Protein AF-A0A956LA05-F1 (afdb_monomer_lite)

Radius of gyration: 25.25 Å; chains: 1; bounding box: 72×31×79 Å

Sequence (216 aa):
SFPSATSEWSDTELDRLDDSGDPAVDNYSIAGHHVTLSALLQAKVKNIAVRDNLKFYYASYDLRDGDTVYYHQTLDILQPNDGWSLTNDLDVLYLFEKGRANGLTLGARYTLTHAFYQAKHFGPFETLSRPNGPTHRVGPALLYTFFDRPDLRFNKPTLIVLAQFWAAHRYRTGADVSAAVPYFVLGFRFQGEFLPNPASWHEKTEPKRKRRRSAA

Foldseek 3Di:
DALALPDDDAPVVLVVLCVPPDPVSHDDDKDFDKDKDWDWDWDDDVQKIKIKIKMKMAAAIDDPPNAQWDQDVVLRGTAGHRFMKMKIKIKIKGWPDPDQAKIKIKIKIKMKIAHDDDPSRHDVPDPPDPLFGIKIKMDMKIKIFRGADPQAQWGRWIWIKTWIFIPDGNQRPPNPHHSPHTDIDTDTDTDGDPDGDPVVVVVVPDDPPPPPPDDD

Secondary structure (DSSP, 8-state):
-BS-TTS---HHHHHHHHTT--TTTS-----EEEEEEEEEEEEEETTEEEEEEEEEEEEEE-PPTT--EEEETTTTEEEETTEEEEEEEEEEEEEEEETTTEEEEEEEEEEEEEEE--GGGS-TT-----TTPPEEEEEEEEEEES---TT-SSEEEEEEEEEEEEEE-SSTTTTSS-TT--EEEEEEEEE--SS--TTHHHHTTS----------

pLDDT: mean 89.42, std 14.01, range [43.28, 98.69]

Structure (mmCIF, N/CA/C/O backbone):
data_AF-A0A956LA05-F1
#
_entry.id   AF-A0A956LA05-F1
#
loop_
_atom_site.group_PDB
_atom_site.id
_atom_site.type_symbol
_atom_site.label_atom_id
_atom_site.label_alt_id
_atom_site.label_comp_id
_atom_site.label_asym_id
_atom_site.label_entity_id
_atom_site.label_seq_id
_atom_site.pdbx_PDB_ins_code
_atom_site.Cartn_x
_atom_site.Cartn_y
_atom_site.Cartn_z
_atom_site.occupancy
_atom_site.B_iso_or_equiv
_atom_site.auth_seq_id
_atom_site.auth_comp_id
_atom_site.auth_asym_id
_atom_site.auth_atom_id
_atom_site.pdbx_PDB_model_num
ATOM 1 N N . SER A 1 1 ? 4.156 2.857 -18.516 1.00 94.56 1 SER A N 1
ATOM 2 C CA . SER A 1 1 ? 4.657 1.473 -18.340 1.00 94.56 1 SER A CA 1
ATOM 3 C C . SER A 1 1 ? 6.123 1.457 -18.721 1.00 94.56 1 SER A C 1
ATOM 5 O O . SER A 1 1 ? 6.617 2.504 -19.119 1.00 94.56 1 SER A O 1
ATOM 7 N N . PHE A 1 2 ? 6.827 0.349 -18.492 1.00 95.56 2 PHE A N 1
ATOM 8 C CA . PHE A 1 2 ? 8.278 0.296 -18.642 1.00 95.56 2 PHE A CA 1
ATOM 9 C C . PHE A 1 2 ? 8.754 -1.036 -19.231 1.00 95.56 2 PHE A C 1
ATOM 11 O O . PHE A 1 2 ? 8.136 -2.078 -18.963 1.00 95.56 2 PHE A O 1
ATOM 18 N N . PRO A 1 3 ? 9.899 -1.029 -19.939 1.00 95.44 3 PRO A N 1
ATOM 19 C CA . PRO A 1 3 ? 10.444 -2.215 -20.589 1.00 95.44 3 PRO A CA 1
ATOM 20 C C . PRO A 1 3 ? 10.976 -3.255 -19.605 1.00 95.44 3 PRO A C 1
ATOM 22 O O . PRO A 1 3 ? 10.995 -4.442 -19.928 1.00 95.44 3 PRO A O 1
ATOM 25 N N . SER A 1 4 ? 11.386 -2.851 -18.397 1.00 96.12 4 SER A N 1
ATOM 26 C CA . SER A 1 4 ? 11.992 -3.762 -17.426 1.00 96.12 4 SER A CA 1
ATOM 27 C C . SER A 1 4 ? 11.687 -3.406 -15.971 1.00 96.12 4 SER A C 1
ATOM 29 O O . SER A 1 4 ? 11.481 -2.252 -15.601 1.00 96.12 4 SER A O 1
ATOM 31 N N . ALA A 1 5 ? 11.748 -4.410 -15.098 1.00 95.88 5 ALA A N 1
ATOM 32 C CA . ALA A 1 5 ? 11.771 -4.249 -13.650 1.00 95.88 5 ALA A CA 1
ATOM 33 C C . ALA A 1 5 ? 12.967 -3.413 -13.146 1.00 95.88 5 ALA A C 1
ATOM 35 O O . ALA A 1 5 ? 12.919 -2.886 -12.034 1.00 95.88 5 ALA A O 1
ATOM 36 N N . THR A 1 6 ? 14.047 -3.288 -13.920 1.00 95.38 6 THR A N 1
ATOM 37 C CA . THR A 1 6 ? 15.216 -2.452 -13.588 1.00 95.38 6 THR A CA 1
ATOM 38 C C . THR A 1 6 ? 15.032 -0.989 -13.968 1.00 95.38 6 THR A C 1
ATOM 40 O O . THR A 1 6 ? 15.791 -0.157 -13.458 1.00 95.38 6 THR A O 1
ATOM 43 N N . SER A 1 7 ? 14.027 -0.672 -14.797 1.00 95.12 7 SER A N 1
ATOM 44 C CA . SER A 1 7 ? 13.764 0.679 -15.289 1.00 95.12 7 SER A CA 1
ATOM 45 C C . SER A 1 7 ? 13.716 1.696 -14.153 1.00 95.12 7 SER A C 1
ATOM 47 O O . SER A 1 7 ? 13.395 1.369 -13.005 1.00 95.12 7 SER A O 1
ATOM 49 N N . GLU A 1 8 ? 14.107 2.920 -14.481 1.00 94.62 8 GLU A N 1
ATOM 50 C CA . GLU A 1 8 ? 14.067 4.051 -13.569 1.00 94.62 8 GLU A CA 1
ATOM 51 C C . GLU A 1 8 ? 12.635 4.594 -13.512 1.00 94.62 8 GLU A C 1
ATOM 53 O O . GLU A 1 8 ? 12.026 4.840 -14.550 1.00 94.62 8 GLU A O 1
ATOM 58 N N . TRP A 1 9 ? 12.073 4.682 -12.307 1.00 94.88 9 TRP A N 1
ATOM 59 C CA . TRP A 1 9 ? 10.681 5.093 -12.080 1.00 94.88 9 TRP A CA 1
ATOM 60 C C . TRP A 1 9 ? 10.537 6.009 -10.858 1.00 94.88 9 TRP A C 1
ATOM 62 O O . TRP A 1 9 ? 9.461 6.089 -10.271 1.00 94.88 9 TRP A O 1
ATOM 72 N N . SER A 1 10 ? 11.621 6.673 -10.445 1.00 95.81 10 SER A N 1
ATOM 73 C CA . SER A 1 10 ? 11.573 7.765 -9.465 1.00 95.81 10 SER A CA 1
ATOM 74 C C . SER A 1 10 ? 10.587 8.861 -9.869 1.00 95.81 10 SER A C 1
ATOM 76 O O . SER A 1 10 ? 10.251 8.999 -11.045 1.00 95.81 10 SER A O 1
ATOM 78 N N . ASP A 1 11 ? 10.159 9.675 -8.901 1.00 94.50 11 ASP A N 1
ATOM 79 C CA . ASP A 1 11 ? 9.267 10.800 -9.186 1.00 94.50 11 ASP A CA 1
ATOM 80 C C . ASP A 1 11 ? 9.968 11.794 -10.122 1.00 94.50 11 ASP A C 1
ATOM 82 O O . ASP A 1 11 ? 9.373 12.224 -11.102 1.00 94.50 11 ASP A O 1
ATOM 86 N N . THR A 1 12 ? 11.263 12.062 -9.900 1.00 96.56 12 THR A N 1
ATOM 87 C CA . THR A 1 12 ? 12.065 12.924 -10.785 1.00 96.56 12 THR A CA 1
ATOM 88 C C . THR A 1 12 ? 12.062 12.436 -12.238 1.00 96.56 12 THR A C 1
ATOM 90 O O . THR A 1 12 ? 11.954 13.243 -13.162 1.00 96.56 12 THR A O 1
ATOM 93 N N . GLU A 1 13 ? 12.191 11.126 -12.469 1.00 95.19 13 GLU A N 1
ATOM 94 C CA . GLU A 1 13 ? 12.154 10.579 -13.829 1.00 95.19 13 GLU A CA 1
ATOM 95 C C . GLU A 1 13 ? 10.739 10.599 -14.412 1.00 95.19 13 GLU A C 1
ATOM 97 O O . GLU A 1 13 ? 10.575 10.921 -15.586 1.00 95.19 13 GLU A O 1
ATOM 102 N N . LEU A 1 14 ? 9.716 10.295 -13.611 1.00 93.50 14 LEU A N 1
ATOM 103 C CA . LEU A 1 14 ? 8.320 10.368 -14.044 1.00 93.50 14 LEU A CA 1
ATOM 104 C C . LEU A 1 14 ? 7.932 11.792 -14.461 1.00 93.50 14 LEU A C 1
ATOM 106 O O . LEU A 1 14 ? 7.347 11.954 -15.529 1.00 93.50 14 LEU A O 1
ATOM 110 N N . ASP A 1 15 ? 8.317 12.801 -13.679 1.00 94.19 15 ASP A N 1
ATOM 111 C CA . ASP A 1 15 ? 8.098 14.214 -14.000 1.00 94.19 15 ASP A CA 1
ATOM 112 C C . ASP A 1 15 ? 8.832 14.592 -15.295 1.00 94.19 15 ASP A C 1
ATOM 114 O O . ASP A 1 15 ? 8.256 15.205 -16.190 1.00 94.19 15 ASP A O 1
ATOM 118 N N . ARG A 1 16 ? 10.087 14.148 -15.460 1.00 95.00 16 ARG A N 1
ATOM 119 C CA . ARG A 1 16 ? 10.860 14.380 -16.692 1.00 95.00 16 ARG A CA 1
ATOM 120 C C . ARG A 1 16 ? 10.201 13.754 -17.927 1.00 95.00 16 ARG A C 1
ATOM 122 O O . ARG A 1 16 ? 10.308 14.314 -19.019 1.00 95.00 16 ARG A O 1
ATOM 129 N N . LEU A 1 17 ? 9.606 12.567 -17.789 1.00 91.75 17 LEU A N 1
ATOM 130 C CA . LEU A 1 17 ? 8.902 11.891 -18.881 1.00 91.75 17 LEU A CA 1
ATOM 131 C C . LEU A 1 17 ? 7.601 12.624 -19.231 1.00 91.75 17 LEU A C 1
ATOM 133 O O . LEU A 1 17 ? 7.359 12.839 -20.415 1.00 91.75 17 LEU A O 1
ATOM 137 N N . ASP A 1 18 ? 6.827 13.059 -18.236 1.00 90.56 18 ASP A N 1
ATOM 138 C CA . ASP A 1 18 ? 5.581 13.820 -18.434 1.00 90.56 18 ASP A CA 1
ATOM 139 C C . ASP A 1 18 ? 5.853 15.193 -19.084 1.00 90.56 18 ASP A C 1
ATOM 141 O O . ASP A 1 18 ? 5.185 15.590 -20.037 1.00 90.56 18 ASP A O 1
ATOM 145 N N . ASP A 1 19 ? 6.922 15.876 -18.663 1.00 93.69 19 ASP A N 1
ATOM 146 C CA . ASP A 1 19 ? 7.338 17.172 -19.216 1.00 93.69 19 ASP A CA 1
ATOM 147 C C . ASP A 1 19 ? 7.964 17.075 -20.621 1.00 93.69 19 ASP A C 1
ATOM 149 O O . ASP A 1 19 ? 8.193 18.095 -21.279 1.00 93.69 19 ASP A O 1
ATOM 153 N N . SER A 1 20 ? 8.276 15.867 -21.103 1.00 92.56 20 SER A N 1
ATOM 154 C CA . SER A 1 20 ? 8.951 15.686 -22.394 1.00 92.56 20 SER A CA 1
ATOM 155 C C . SER A 1 20 ? 8.066 16.034 -23.595 1.00 92.56 20 SER A C 1
ATOM 157 O O . SER A 1 20 ? 8.586 16.401 -24.652 1.00 92.56 20 SER A O 1
ATOM 159 N N . GLY A 1 21 ? 6.742 15.912 -23.441 1.00 87.94 21 GLY A N 1
ATOM 160 C CA . GLY A 1 21 ? 5.772 16.049 -24.526 1.00 87.94 21 GLY A CA 1
ATOM 161 C C . GLY A 1 21 ? 5.911 14.992 -25.627 1.00 87.94 21 GLY A C 1
ATOM 162 O O . GLY A 1 21 ? 5.400 15.206 -26.729 1.00 87.94 21 GLY A O 1
ATOM 163 N N . ASP A 1 22 ? 6.632 13.894 -25.371 1.00 89.44 22 ASP A N 1
ATOM 164 C CA . ASP A 1 22 ? 6.762 12.764 -26.287 1.00 89.44 22 ASP A CA 1
ATOM 165 C C . ASP A 1 22 ? 5.632 11.743 -26.034 1.00 89.44 22 ASP A C 1
ATOM 167 O O . ASP A 1 22 ? 5.641 11.032 -25.021 1.00 89.44 22 ASP A O 1
ATOM 171 N N . PRO A 1 23 ? 4.690 11.571 -26.986 1.00 86.00 23 PRO A N 1
ATOM 172 C CA . PRO A 1 23 ? 3.582 10.627 -26.838 1.00 86.00 23 PRO A CA 1
ATOM 173 C C . PRO A 1 23 ? 4.020 9.171 -26.612 1.00 86.00 23 PRO A C 1
ATOM 175 O O . PRO A 1 23 ? 3.219 8.341 -26.161 1.00 86.00 23 PRO A O 1
ATOM 178 N N . ALA A 1 24 ? 5.270 8.828 -26.949 1.00 85.38 24 ALA A N 1
ATOM 179 C CA . ALA A 1 24 ? 5.836 7.508 -26.702 1.00 85.38 24 ALA A CA 1
ATOM 180 C C . ALA A 1 24 ? 6.031 7.214 -25.205 1.00 85.38 24 ALA A C 1
ATOM 182 O O . ALA A 1 24 ? 5.977 6.046 -24.807 1.00 85.38 24 ALA A O 1
ATOM 183 N N . VAL A 1 25 ? 6.204 8.241 -24.367 1.00 86.44 25 VAL A N 1
ATOM 184 C CA . VAL A 1 25 ? 6.449 8.096 -22.922 1.00 86.44 25 VAL A CA 1
ATOM 185 C C . VAL A 1 25 ? 5.329 8.649 -22.043 1.00 86.44 25 VAL A C 1
ATOM 187 O O . VAL A 1 25 ? 5.242 8.246 -20.886 1.00 86.44 25 VAL A O 1
ATOM 190 N N . ASP A 1 26 ? 4.413 9.442 -22.604 1.00 86.94 26 ASP A N 1
ATOM 191 C CA . ASP A 1 26 ? 3.244 9.981 -21.898 1.00 86.94 26 ASP A CA 1
ATOM 192 C C . ASP A 1 26 ? 2.365 8.903 -21.243 1.00 86.94 26 ASP A C 1
ATOM 194 O O . ASP A 1 26 ? 2.355 7.726 -21.631 1.00 86.94 26 ASP A O 1
ATOM 198 N N . ASN A 1 27 ? 1.546 9.314 -20.276 1.00 89.19 27 ASN A N 1
ATOM 199 C CA . ASN A 1 27 ? 0.500 8.467 -19.711 1.00 89.19 27 ASN A CA 1
ATOM 200 C C . ASN A 1 27 ? -0.551 8.083 -20.769 1.00 89.19 27 ASN A C 1
ATOM 202 O O . ASN A 1 27 ? -0.945 8.886 -21.611 1.00 89.19 27 ASN A O 1
ATOM 206 N N . TYR A 1 28 ? -1.045 6.845 -20.712 1.00 91.75 28 TYR A N 1
ATOM 207 C CA . TYR A 1 28 ? -1.992 6.315 -21.694 1.00 91.75 28 TYR A CA 1
ATOM 208 C C . TYR A 1 28 ? -3.009 5.365 -21.055 1.00 91.75 28 TYR A C 1
ATOM 210 O O . TYR A 1 28 ? -2.823 4.872 -19.942 1.00 91.75 28 TYR A O 1
ATOM 218 N N . SER A 1 29 ? -4.116 5.131 -21.762 1.00 92.62 29 SER A N 1
ATOM 219 C CA . SER A 1 29 ? -5.153 4.193 -21.324 1.00 92.62 29 SER A CA 1
ATOM 220 C C . SER A 1 29 ? -4.782 2.759 -21.689 1.00 92.62 29 SER A C 1
ATOM 222 O O . SER A 1 29 ? -4.343 2.502 -22.806 1.00 92.62 29 SER A O 1
ATOM 224 N N . ILE A 1 30 ? -5.030 1.834 -20.764 1.00 93.69 30 ILE A N 1
ATOM 225 C CA . ILE A 1 30 ? -4.822 0.392 -20.937 1.00 93.69 30 ILE A CA 1
ATOM 226 C C . ILE A 1 30 ? -6.110 -0.370 -20.632 1.00 93.69 30 ILE A C 1
ATOM 228 O O . ILE A 1 30 ? -6.957 0.102 -19.870 1.00 93.69 30 ILE A O 1
ATOM 232 N N . ALA A 1 31 ? -6.238 -1.567 -21.197 1.00 96.38 31 ALA A N 1
ATOM 233 C CA . ALA A 1 31 ? -7.290 -2.523 -20.874 1.00 96.38 31 ALA A CA 1
ATOM 234 C C . ALA A 1 31 ? -6.677 -3.810 -20.305 1.00 96.38 31 ALA A C 1
ATOM 236 O O . ALA A 1 31 ? -5.486 -4.062 -20.462 1.00 96.38 31 ALA A O 1
ATOM 237 N N . GLY A 1 32 ? -7.485 -4.605 -19.601 1.00 96.38 32 GLY A N 1
ATOM 238 C CA . GLY A 1 32 ? -7.088 -5.930 -19.129 1.00 96.38 32 GLY A CA 1
ATOM 239 C C . GLY A 1 32 ? -7.765 -6.339 -17.824 1.00 96.38 32 GLY A C 1
ATOM 240 O O . GLY A 1 32 ? -8.858 -5.874 -17.490 1.00 96.38 32 GLY A O 1
ATOM 241 N N . HIS A 1 33 ? -7.115 -7.229 -17.083 1.00 96.00 33 HIS A N 1
ATOM 242 C CA . HIS A 1 33 ? -7.652 -7.890 -15.904 1.00 96.00 33 HIS A CA 1
ATOM 243 C C . HIS A 1 33 ? -6.810 -7.632 -14.659 1.00 96.00 33 HIS A C 1
ATOM 245 O O . HIS A 1 33 ? -5.582 -7.666 -14.677 1.00 96.00 33 HIS A O 1
ATOM 251 N N . HIS A 1 34 ? -7.510 -7.451 -13.544 1.00 96.19 34 HIS A N 1
ATOM 252 C CA . HIS A 1 34 ? -6.917 -7.340 -12.223 1.00 96.19 34 HIS A CA 1
ATOM 253 C C . HIS A 1 34 ? -7.670 -8.261 -11.271 1.00 96.19 34 HIS A C 1
ATOM 255 O O . HIS A 1 34 ? -8.884 -8.138 -11.101 1.00 96.19 34 HIS A O 1
ATOM 261 N N . VAL A 1 35 ? -6.948 -9.167 -10.622 1.00 97.69 35 VAL A N 1
ATOM 262 C CA . VAL A 1 35 ? -7.496 -10.086 -9.625 1.00 97.69 35 VAL A CA 1
ATOM 263 C C . VAL A 1 35 ? -6.854 -9.795 -8.281 1.00 97.69 35 VAL A C 1
ATOM 265 O O . VAL A 1 35 ? -5.634 -9.747 -8.163 1.00 97.69 35 VAL A O 1
ATOM 268 N N . THR A 1 36 ? -7.682 -9.621 -7.252 1.00 98.12 36 THR A N 1
ATOM 269 C CA . THR A 1 36 ? -7.230 -9.521 -5.862 1.00 98.12 36 THR A CA 1
ATOM 270 C C . THR A 1 36 ? -7.736 -10.712 -5.063 1.00 98.12 36 THR A C 1
ATOM 272 O O . THR A 1 36 ? -8.938 -10.963 -5.004 1.00 98.12 36 THR A O 1
ATOM 275 N N . LEU A 1 37 ? -6.821 -11.409 -4.398 1.00 98.12 37 LEU A N 1
ATOM 276 C CA . LEU A 1 37 ? -7.126 -12.412 -3.382 1.00 98.12 37 LEU A CA 1
ATOM 277 C C . LEU A 1 37 ? -6.748 -11.837 -2.020 1.00 98.12 37 LEU A C 1
ATOM 279 O O . LEU A 1 37 ? -5.673 -11.262 -1.885 1.00 98.12 37 LEU A O 1
ATOM 283 N N . SER A 1 38 ? -7.610 -11.976 -1.014 1.00 98.00 38 SER A N 1
ATOM 284 C CA . SER A 1 38 ? -7.372 -11.422 0.323 1.00 98.00 38 SER A CA 1
ATOM 285 C C . SER A 1 38 ? -7.675 -12.451 1.405 1.00 98.00 38 SER A C 1
ATOM 287 O O . SER A 1 38 ? -8.706 -13.119 1.356 1.00 98.00 38 SER A O 1
ATOM 289 N N . ALA A 1 39 ? -6.796 -12.535 2.400 1.00 98.44 39 ALA A N 1
ATOM 290 C CA . ALA A 1 39 ? -6.998 -13.272 3.637 1.00 98.44 39 ALA A CA 1
ATOM 291 C C . ALA A 1 39 ? -6.857 -12.301 4.815 1.00 98.44 39 ALA A C 1
ATOM 293 O O . ALA A 1 39 ? -5.881 -11.557 4.905 1.00 98.44 39 ALA A O 1
ATOM 294 N N . LEU A 1 40 ? -7.848 -12.301 5.706 1.00 98.44 40 LEU A N 1
ATOM 295 C CA . LEU A 1 40 ? -7.923 -11.385 6.838 1.00 98.44 40 LEU A CA 1
ATOM 296 C C . LEU A 1 40 ? -7.976 -12.184 8.139 1.00 98.44 40 LEU A C 1
ATOM 298 O O . LEU A 1 40 ? -8.930 -12.924 8.375 1.00 98.44 40 LEU A O 1
ATOM 302 N N . LEU A 1 41 ? -6.985 -11.977 9.000 1.00 98.44 41 LEU A N 1
ATOM 303 C CA . LEU A 1 41 ? -6.973 -12.466 10.372 1.00 98.44 41 LEU A CA 1
ATOM 304 C C . LEU A 1 41 ? -7.217 -11.294 11.323 1.00 98.44 41 LEU A C 1
ATOM 306 O O . LEU A 1 41 ? -6.585 -10.244 11.217 1.00 98.44 41 LEU A O 1
ATOM 310 N N . GLN A 1 42 ? -8.137 -11.465 12.268 1.00 98.12 42 GLN A N 1
ATOM 311 C CA . GLN A 1 42 ? -8.419 -10.471 13.299 1.00 98.12 42 GLN A CA 1
ATOM 312 C C . GLN A 1 42 ? -8.563 -11.149 14.652 1.00 98.12 42 GLN A C 1
ATOM 314 O O . GLN A 1 42 ? -9.289 -12.131 14.795 1.00 98.12 42 GLN A O 1
ATOM 319 N N . ALA A 1 43 ? -7.898 -10.588 15.654 1.00 98.00 43 ALA A N 1
ATOM 320 C CA . ALA A 1 43 ? -8.006 -11.020 17.036 1.00 98.00 43 ALA A CA 1
ATOM 321 C C . ALA A 1 43 ? -8.106 -9.798 17.950 1.00 98.00 43 ALA A C 1
ATOM 323 O O . ALA A 1 43 ? -7.498 -8.759 17.698 1.00 98.00 43 ALA A O 1
ATOM 324 N N . LYS A 1 44 ? -8.867 -9.922 19.036 1.00 97.50 44 LYS A N 1
ATOM 325 C C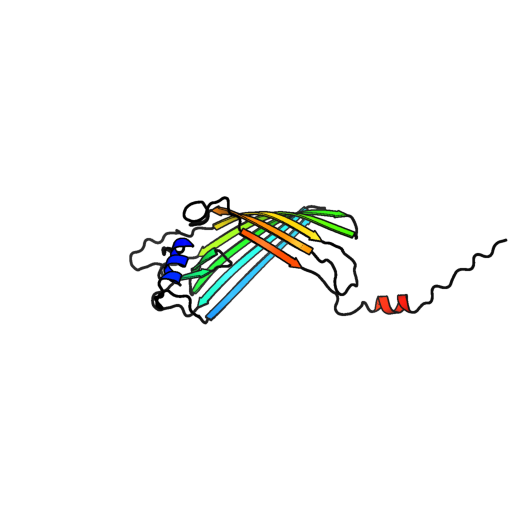A . LYS A 1 44 ? -8.975 -8.896 20.076 1.00 97.50 44 LYS A CA 1
ATOM 326 C C . LYS A 1 44 ? -8.915 -9.563 21.441 1.00 97.50 44 LYS A C 1
ATOM 328 O O . LYS A 1 44 ? -9.663 -10.500 21.704 1.00 97.50 44 LYS A O 1
ATOM 333 N N . VAL A 1 45 ? -8.065 -9.041 22.318 1.00 96.38 45 VAL A N 1
ATOM 334 C CA . VAL A 1 45 ? -7.994 -9.421 23.730 1.00 96.38 45 VAL A CA 1
ATOM 335 C C . VAL A 1 45 ? -8.059 -8.146 24.561 1.00 96.38 45 VAL A C 1
ATOM 337 O O . VAL A 1 45 ? -7.143 -7.323 24.539 1.00 96.38 45 VAL A O 1
ATOM 340 N N . LYS A 1 46 ? -9.155 -7.974 25.310 1.00 93.25 46 LYS A N 1
ATOM 341 C CA . LYS A 1 46 ? -9.449 -6.735 26.052 1.00 93.25 46 LYS A CA 1
ATOM 342 C C . LYS A 1 46 ? -9.335 -5.512 25.127 1.00 93.25 46 LYS A C 1
ATOM 344 O O . LYS A 1 46 ? -9.989 -5.470 24.090 1.00 93.25 46 LYS A O 1
ATOM 349 N N . ASN A 1 47 ? -8.486 -4.551 25.481 1.00 94.75 47 ASN A N 1
ATOM 350 C CA . ASN A 1 47 ? -8.312 -3.296 24.759 1.00 94.75 47 ASN A CA 1
ATOM 351 C C . ASN A 1 47 ? -7.263 -3.393 23.648 1.00 94.75 47 ASN A C 1
ATOM 353 O O . ASN A 1 47 ? -6.959 -2.380 23.040 1.00 94.75 47 ASN A O 1
ATOM 357 N N . ILE A 1 48 ? -6.689 -4.567 23.386 1.00 96.50 48 ILE A N 1
ATOM 358 C CA . ILE A 1 48 ? -5.700 -4.752 22.324 1.00 96.50 48 ILE A CA 1
ATOM 359 C C . ILE A 1 48 ? -6.350 -5.539 21.193 1.00 96.50 48 ILE A C 1
ATOM 361 O O . ILE A 1 48 ? -6.945 -6.592 21.428 1.00 96.50 48 ILE A O 1
ATOM 365 N N . ALA A 1 49 ? -6.230 -5.039 19.969 1.00 97.50 49 ALA A N 1
ATOM 366 C CA . ALA A 1 49 ? -6.614 -5.754 18.763 1.00 97.50 49 ALA A CA 1
ATOM 367 C C . ALA A 1 49 ? -5.430 -5.862 17.808 1.00 97.50 49 ALA A C 1
ATOM 369 O O . ALA A 1 49 ? -4.631 -4.938 17.675 1.00 97.50 49 ALA A O 1
ATOM 370 N N . VAL A 1 50 ? -5.351 -6.996 17.128 1.00 98.25 50 VAL A N 1
ATOM 371 C CA . VAL A 1 50 ? -4.406 -7.249 16.048 1.00 98.25 50 VAL A CA 1
ATOM 372 C C . VAL A 1 50 ? -5.209 -7.592 14.807 1.00 98.25 50 VAL A C 1
ATOM 374 O O . VAL A 1 50 ? -6.198 -8.330 14.871 1.00 98.25 50 VAL A O 1
ATOM 377 N N . ARG A 1 51 ? -4.791 -7.043 13.674 1.00 98.12 51 ARG A N 1
ATOM 378 C CA . ARG A 1 51 ? -5.351 -7.355 12.366 1.00 98.12 51 ARG A CA 1
ATOM 379 C C . ARG A 1 51 ? -4.208 -7.587 11.395 1.00 98.12 51 ARG A C 1
ATOM 381 O O . ARG A 1 51 ? -3.351 -6.730 11.264 1.00 98.12 51 ARG A O 1
ATOM 388 N N . ASP A 1 52 ? -4.248 -8.705 10.693 1.00 98.50 52 ASP A N 1
ATOM 389 C CA . ASP A 1 52 ? -3.327 -9.029 9.613 1.00 98.50 52 ASP A CA 1
ATOM 390 C C . ASP A 1 52 ? -4.127 -9.214 8.324 1.00 98.50 52 ASP A C 1
ATOM 392 O O . ASP A 1 52 ? -5.115 -9.952 8.294 1.00 98.50 52 ASP A O 1
ATOM 396 N N . ASN A 1 53 ? -3.764 -8.475 7.282 1.00 98.44 53 ASN A N 1
ATOM 397 C CA . ASN A 1 53 ? -4.466 -8.473 6.008 1.00 98.44 53 ASN A CA 1
ATOM 398 C C . ASN A 1 53 ? -3.482 -8.762 4.878 1.00 98.44 53 ASN A C 1
ATOM 400 O O . ASN A 1 53 ? -2.809 -7.861 4.373 1.00 98.44 53 ASN A O 1
ATOM 404 N N . LEU A 1 54 ? -3.416 -10.029 4.487 1.00 98.62 54 LEU A N 1
ATOM 405 C CA . LEU A 1 54 ? -2.616 -10.500 3.371 1.00 98.62 54 LEU A CA 1
ATOM 406 C C . LEU A 1 54 ? -3.426 -10.376 2.079 1.00 98.62 54 LEU A C 1
ATOM 408 O O . LEU A 1 54 ? -4.569 -10.832 2.003 1.00 98.62 54 LEU A O 1
ATOM 412 N N . LYS A 1 55 ? -2.832 -9.775 1.051 1.00 98.56 55 LYS A N 1
ATOM 413 C CA . LYS A 1 55 ? -3.415 -9.657 -0.283 1.00 98.56 55 LYS A CA 1
ATOM 414 C C . LYS A 1 55 ? -2.421 -10.082 -1.344 1.00 98.56 55 LYS A C 1
ATOM 416 O O . LYS A 1 55 ? -1.251 -9.724 -1.269 1.00 98.56 55 LYS A O 1
ATOM 421 N N . PHE A 1 56 ? -2.919 -10.783 -2.348 1.00 98.44 56 PHE A N 1
ATOM 422 C CA . PHE A 1 56 ? -2.209 -11.074 -3.582 1.00 98.44 56 PHE A CA 1
ATOM 423 C C . PHE A 1 56 ? -2.921 -10.377 -4.730 1.00 98.44 56 PHE A C 1
ATOM 425 O O . PHE A 1 56 ? -4.151 -10.407 -4.810 1.00 98.44 56 PHE A O 1
ATOM 432 N N . TYR A 1 57 ? -2.140 -9.783 -5.616 1.00 97.94 57 TYR A N 1
ATOM 433 C CA . TYR A 1 57 ? -2.616 -9.084 -6.795 1.00 97.94 57 TYR A CA 1
ATOM 434 C C . TYR A 1 57 ? -2.029 -9.755 -8.023 1.00 97.94 57 TYR A C 1
ATOM 436 O O . TYR A 1 57 ? -0.815 -9.929 -8.108 1.00 97.94 57 TYR A O 1
ATOM 444 N N . TYR A 1 58 ? -2.884 -10.121 -8.965 1.00 98.12 58 TYR A N 1
ATOM 445 C CA . TYR A 1 58 ? -2.475 -10.511 -10.305 1.00 98.12 58 TYR A CA 1
ATOM 446 C C . TYR A 1 58 ? -2.997 -9.472 -11.282 1.00 98.12 58 TYR A C 1
ATOM 448 O O . TYR A 1 58 ? -4.181 -9.131 -11.236 1.00 98.12 58 TYR A O 1
ATOM 456 N N . ALA A 1 59 ? -2.124 -8.978 -12.151 1.00 96.88 59 ALA A N 1
ATOM 457 C CA . ALA A 1 59 ? -2.501 -8.054 -13.207 1.00 96.88 59 ALA A CA 1
ATOM 458 C C . ALA A 1 59 ? -2.032 -8.582 -14.558 1.00 96.88 59 ALA A C 1
ATOM 460 O O . ALA A 1 59 ? -0.950 -9.157 -14.658 1.00 96.88 59 ALA A O 1
ATOM 461 N N . SER A 1 60 ? -2.864 -8.374 -15.569 1.00 97.75 60 SER A N 1
ATOM 462 C CA . SER A 1 60 ? -2.604 -8.669 -16.973 1.00 97.75 60 SER A CA 1
ATOM 463 C C . SER A 1 60 ? -3.244 -7.548 -17.778 1.00 97.75 60 SER A C 1
ATOM 465 O O . SER A 1 60 ? -4.468 -7.425 -17.793 1.00 97.75 60 SER A O 1
ATOM 467 N N . TYR A 1 61 ? -2.427 -6.674 -18.347 1.00 97.75 61 TYR A N 1
ATOM 468 C CA . TYR A 1 61 ? -2.848 -5.491 -19.081 1.00 97.75 61 TYR A CA 1
ATOM 469 C C . TYR A 1 61 ? -2.198 -5.445 -20.462 1.00 97.75 61 TYR A C 1
AT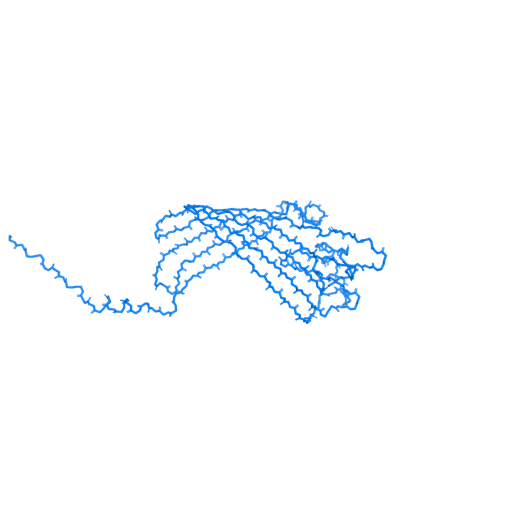OM 471 O O . TYR A 1 61 ? -1.067 -5.898 -20.645 1.00 97.75 61 TYR A O 1
ATOM 479 N N . ASP A 1 62 ? -2.896 -4.826 -21.406 1.00 97.19 62 ASP A N 1
ATOM 480 C CA . ASP A 1 62 ? -2.393 -4.523 -22.742 1.00 97.19 62 ASP A CA 1
ATOM 481 C C . ASP A 1 62 ? -1.442 -3.317 -22.660 1.00 97.19 62 ASP A C 1
ATOM 483 O O . ASP A 1 62 ? -1.846 -2.163 -22.831 1.00 97.19 62 ASP A O 1
ATOM 487 N N . LEU A 1 63 ? -0.183 -3.578 -22.296 1.00 96.19 63 LEU A N 1
ATOM 488 C CA . LEU A 1 63 ? 0.868 -2.560 -22.240 1.00 96.19 63 LEU A CA 1
ATOM 489 C C . LEU A 1 63 ? 1.397 -2.227 -23.644 1.00 96.19 63 LEU A C 1
ATOM 491 O O . LEU A 1 63 ? 1.214 -2.991 -24.589 1.00 96.19 63 LEU A O 1
ATOM 495 N N . ARG A 1 64 ? 2.090 -1.088 -23.768 1.00 94.19 64 ARG A N 1
ATOM 496 C CA . ARG A 1 64 ? 2.861 -0.721 -24.967 1.00 94.19 64 ARG A CA 1
ATOM 497 C C . ARG A 1 64 ? 3.834 -1.833 -25.372 1.00 94.19 64 ARG A C 1
ATOM 499 O O . ARG A 1 64 ? 4.387 -2.533 -24.524 1.00 94.19 64 ARG A O 1
ATOM 506 N N . ASP A 1 65 ? 4.090 -1.936 -26.673 1.00 93.44 65 ASP A N 1
ATOM 507 C CA . ASP A 1 65 ? 5.032 -2.909 -27.223 1.00 93.44 65 ASP A CA 1
ATOM 508 C C . ASP A 1 65 ? 6.418 -2.774 -26.577 1.00 93.44 65 ASP A C 1
ATOM 510 O O . ASP A 1 65 ? 7.017 -1.700 -26.557 1.00 93.44 65 ASP A O 1
ATOM 514 N N . GLY A 1 66 ? 6.931 -3.891 -26.059 1.00 93.62 66 GLY A N 1
ATOM 515 C CA . GLY A 1 66 ? 8.217 -3.952 -25.362 1.00 93.62 66 GLY A CA 1
ATOM 516 C C . GLY A 1 66 ? 8.142 -3.678 -23.858 1.00 93.62 66 GLY A C 1
ATOM 517 O O . GLY A 1 66 ? 9.099 -4.008 -23.159 1.00 93.62 66 GLY A O 1
ATOM 518 N N . ASP A 1 67 ? 7.020 -3.166 -23.343 1.00 96.25 67 ASP A N 1
ATOM 519 C CA . ASP A 1 67 ? 6.826 -2.963 -21.910 1.00 96.25 67 ASP A CA 1
ATOM 520 C C . ASP A 1 67 ? 6.397 -4.247 -21.198 1.00 96.25 67 ASP A C 1
ATOM 522 O O . ASP A 1 67 ? 5.534 -5.000 -21.648 1.00 96.25 67 ASP A O 1
ATOM 526 N N . THR A 1 68 ? 6.995 -4.489 -20.036 1.00 96.88 68 THR A N 1
ATOM 527 C CA . THR A 1 68 ? 6.809 -5.733 -19.271 1.00 96.88 68 THR A CA 1
ATOM 528 C C . THR A 1 68 ? 6.334 -5.486 -17.841 1.00 96.88 68 THR A C 1
ATOM 530 O O . THR A 1 68 ? 5.880 -6.407 -17.155 1.00 96.88 68 THR A O 1
ATOM 533 N N . VAL A 1 69 ? 6.406 -4.236 -17.382 1.00 96.75 69 VAL A N 1
ATOM 534 C CA . VAL A 1 69 ? 5.979 -3.801 -16.051 1.00 96.75 69 VAL A CA 1
ATOM 535 C C . VAL A 1 69 ? 5.299 -2.432 -16.130 1.00 96.75 69 VAL A C 1
ATOM 537 O O . VAL A 1 69 ? 5.434 -1.690 -17.104 1.00 96.75 69 VAL A O 1
ATOM 540 N N . TYR A 1 70 ? 4.565 -2.057 -15.089 1.00 96.25 70 TYR A N 1
ATOM 541 C CA . TYR A 1 70 ? 3.944 -0.737 -14.991 1.00 96.25 70 TYR A CA 1
ATOM 542 C C . TYR A 1 70 ? 4.009 -0.208 -13.562 1.00 96.25 70 TYR A C 1
ATOM 544 O O . TYR A 1 70 ? 4.033 -0.977 -12.606 1.00 96.25 70 TYR A O 1
ATOM 552 N N . TYR A 1 71 ? 4.035 1.112 -13.398 1.00 95.88 71 TYR A N 1
ATOM 553 C CA . TYR A 1 71 ? 4.018 1.714 -12.071 1.00 95.88 71 TYR A CA 1
ATOM 554 C C . TYR A 1 71 ? 2.612 1.645 -11.465 1.00 95.88 71 TYR A C 1
ATOM 556 O O . TYR A 1 71 ? 1.651 2.177 -12.020 1.00 95.88 71 TYR A O 1
ATOM 564 N N . HIS A 1 72 ? 2.485 0.973 -10.320 1.00 94.62 72 HIS A N 1
ATOM 565 C CA . HIS A 1 72 ? 1.234 0.864 -9.582 1.00 94.62 72 HIS A CA 1
ATOM 566 C C . HIS A 1 72 ? 1.204 1.878 -8.434 1.00 94.62 72 HIS A C 1
ATOM 568 O O . HIS A 1 72 ? 1.584 1.566 -7.305 1.00 94.62 72 HIS A O 1
ATOM 574 N N . GLN A 1 73 ? 0.647 3.061 -8.691 1.00 91.44 73 GLN A N 1
ATOM 575 C CA . GLN A 1 73 ? 0.631 4.204 -7.762 1.00 91.44 73 GLN A CA 1
ATOM 576 C C . GLN A 1 73 ? 0.172 3.863 -6.330 1.00 91.44 73 GLN A C 1
ATOM 578 O O . GLN A 1 73 ? 0.779 4.300 -5.361 1.00 91.44 73 GLN A O 1
ATOM 583 N N . THR A 1 74 ? -0.876 3.046 -6.151 1.00 90.69 74 THR A N 1
ATOM 584 C CA . THR A 1 74 ? -1.364 2.704 -4.794 1.00 90.69 74 THR A CA 1
ATOM 585 C C . THR A 1 74 ? -0.391 1.831 -3.998 1.00 90.69 74 THR A C 1
ATOM 587 O O . THR A 1 74 ? -0.327 1.924 -2.770 1.00 90.69 74 THR A O 1
ATOM 590 N N . LEU A 1 75 ? 0.323 0.940 -4.684 1.00 94.38 75 LEU A N 1
ATOM 591 C CA . LEU A 1 75 ? 1.270 0.020 -4.064 1.00 94.38 75 LEU A CA 1
ATOM 592 C C . LEU A 1 75 ? 2.674 0.633 -3.991 1.00 94.38 75 LEU A C 1
ATOM 594 O O . LEU A 1 75 ? 3.475 0.146 -3.197 1.00 94.38 75 LEU A O 1
ATOM 598 N N . ASP A 1 76 ? 2.907 1.700 -4.767 1.00 94.69 76 ASP A N 1
ATOM 599 C CA . ASP A 1 76 ? 4.181 2.393 -4.963 1.00 94.69 76 ASP A CA 1
ATOM 600 C C . ASP A 1 76 ? 5.283 1.389 -5.331 1.00 94.69 76 ASP A C 1
ATOM 602 O O . ASP A 1 76 ? 6.263 1.207 -4.623 1.00 94.69 76 ASP A O 1
ATOM 606 N N . ILE A 1 77 ? 5.046 0.623 -6.400 1.00 95.81 77 ILE A N 1
ATOM 607 C CA . ILE A 1 77 ? 5.983 -0.363 -6.956 1.00 95.81 77 ILE A CA 1
ATOM 608 C C . ILE A 1 77 ? 5.855 -0.394 -8.478 1.00 95.81 77 ILE A C 1
ATOM 610 O O . ILE A 1 77 ? 4.785 -0.109 -9.022 1.00 95.81 77 ILE A O 1
ATOM 614 N N . LEU A 1 78 ? 6.895 -0.868 -9.167 1.00 96.50 78 LEU A N 1
ATOM 615 C CA . LEU A 1 78 ? 6.693 -1.480 -10.478 1.00 96.50 78 LEU A CA 1
ATOM 616 C C . LEU A 1 78 ? 5.991 -2.826 -10.289 1.00 96.50 78 LEU A C 1
ATOM 618 O O . LEU A 1 78 ? 6.481 -3.730 -9.615 1.00 96.50 78 LEU A O 1
ATOM 622 N N . GLN A 1 79 ? 4.801 -2.955 -10.850 1.00 96.88 79 GLN A N 1
ATOM 623 C CA . GLN A 1 79 ? 4.054 -4.195 -10.856 1.00 96.88 79 GLN A CA 1
ATOM 624 C C . GLN A 1 79 ? 4.365 -4.969 -12.142 1.00 96.88 79 GLN A C 1
ATOM 626 O O . GLN A 1 79 ? 4.328 -4.387 -13.230 1.00 96.88 79 GLN A O 1
ATOM 631 N N . PRO A 1 80 ? 4.683 -6.272 -12.042 1.00 96.94 80 PRO A N 1
ATOM 632 C CA . PRO A 1 80 ? 4.850 -7.111 -13.218 1.00 96.94 80 PRO A CA 1
ATOM 633 C C . PRO A 1 80 ? 3.538 -7.260 -13.985 1.00 96.94 80 PRO A C 1
ATOM 635 O O . PRO A 1 80 ? 2.500 -7.532 -13.377 1.00 96.94 80 PRO A O 1
ATOM 638 N N . ASN A 1 81 ? 3.601 -7.134 -15.311 1.00 97.88 81 ASN A N 1
ATOM 639 C CA . ASN A 1 81 ? 2.492 -7.522 -16.170 1.00 97.88 81 ASN A CA 1
ATOM 640 C C . ASN A 1 81 ? 2.427 -9.047 -16.300 1.00 97.88 81 ASN A C 1
ATOM 642 O O . ASN A 1 81 ? 3.455 -9.721 -16.319 1.00 97.88 81 ASN A O 1
ATOM 646 N N . ASP A 1 82 ? 1.226 -9.611 -16.371 1.00 97.62 82 ASP A N 1
ATOM 647 C CA . ASP A 1 82 ? 1.001 -11.061 -16.333 1.00 97.62 82 ASP A CA 1
ATOM 648 C C . ASP A 1 82 ? 1.712 -11.735 -15.146 1.00 97.62 82 ASP A C 1
ATOM 650 O O . ASP A 1 82 ? 2.308 -12.817 -15.273 1.00 97.62 82 ASP A O 1
ATOM 654 N N . GLY A 1 83 ? 1.699 -11.072 -13.991 1.00 96.75 83 GLY A N 1
ATOM 655 C CA . GLY A 1 83 ? 2.502 -11.435 -12.833 1.00 96.75 83 GLY A CA 1
ATOM 656 C C . GLY A 1 83 ? 1.831 -11.105 -11.509 1.00 96.75 83 GLY A C 1
ATOM 657 O O . GLY A 1 83 ? 0.805 -10.428 -11.442 1.00 96.75 83 GLY A O 1
ATOM 658 N N . TRP A 1 84 ? 2.427 -11.627 -10.437 1.00 97.50 84 TRP A N 1
ATOM 659 C CA . TRP A 1 84 ? 1.911 -11.466 -9.085 1.00 97.50 84 TRP A CA 1
ATOM 660 C C . TRP A 1 84 ? 2.655 -10.373 -8.319 1.00 97.50 84 TRP A C 1
ATOM 662 O O . TRP A 1 84 ? 3.873 -10.214 -8.431 1.00 97.50 84 TRP A O 1
ATOM 672 N N . SER A 1 85 ? 1.933 -9.694 -7.441 1.00 97.62 85 SER A N 1
ATOM 673 C CA . SER A 1 85 ? 2.480 -8.961 -6.305 1.00 97.62 85 SER A CA 1
ATOM 674 C C . SER A 1 85 ? 1.697 -9.315 -5.040 1.00 97.62 85 SER A C 1
ATOM 676 O O . SER A 1 85 ? 0.641 -9.952 -5.095 1.00 97.62 85 SER A O 1
ATOM 678 N N . LEU A 1 86 ? 2.230 -8.957 -3.878 1.00 97.62 86 LEU A N 1
ATOM 679 C CA . LEU A 1 86 ? 1.554 -9.140 -2.602 1.00 97.62 86 LEU A CA 1
ATOM 680 C C . LEU A 1 86 ? 1.686 -7.903 -1.727 1.00 97.62 86 LEU A C 1
ATOM 682 O O . LEU A 1 86 ? 2.690 -7.191 -1.796 1.00 97.62 86 LEU A O 1
ATOM 686 N N . THR A 1 87 ? 0.710 -7.712 -0.849 1.00 98.31 87 THR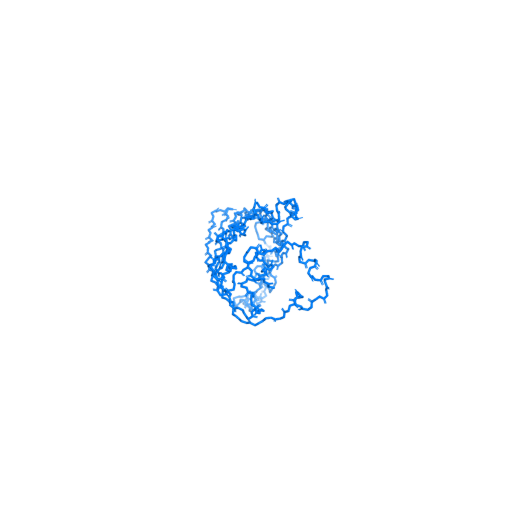 A N 1
ATOM 687 C CA . THR A 1 87 ? 0.842 -6.842 0.317 1.00 98.31 87 THR A CA 1
ATOM 688 C C . THR A 1 87 ? 0.447 -7.572 1.585 1.00 98.31 87 THR A C 1
ATOM 690 O O . THR A 1 87 ? -0.508 -8.345 1.582 1.00 98.31 87 THR A O 1
ATOM 693 N N . ASN A 1 88 ? 1.112 -7.274 2.690 1.00 98.50 88 ASN A N 1
ATOM 694 C CA . ASN A 1 88 ? 0.682 -7.680 4.018 1.00 98.50 88 ASN A CA 1
ATOM 695 C C . ASN A 1 88 ? 0.614 -6.444 4.919 1.00 98.50 88 ASN A C 1
ATOM 697 O O . ASN A 1 88 ? 1.640 -5.810 5.161 1.00 98.50 88 ASN A O 1
ATOM 701 N N . ASP A 1 89 ? -0.595 -6.108 5.375 1.00 98.38 89 ASP A N 1
ATOM 702 C CA . ASP A 1 89 ? -0.827 -5.042 6.352 1.00 98.38 89 ASP A CA 1
ATOM 703 C C . ASP A 1 89 ? -1.036 -5.664 7.739 1.00 98.38 89 ASP A C 1
ATOM 705 O O . ASP A 1 89 ? -2.070 -6.292 7.984 1.00 98.38 89 ASP A O 1
ATOM 709 N N . LEU A 1 90 ? -0.102 -5.431 8.657 1.00 98.69 90 LEU A N 1
ATOM 710 C CA . LEU A 1 90 ? -0.211 -5.804 10.064 1.00 98.69 90 LEU A CA 1
ATOM 711 C C . LEU A 1 90 ? -0.519 -4.563 10.904 1.00 98.69 90 LEU A C 1
ATOM 713 O O . LEU A 1 90 ? 0.300 -3.655 11.022 1.00 98.69 90 LEU A O 1
ATOM 717 N N . ASP A 1 91 ? -1.695 -4.536 11.518 1.00 98.44 91 ASP A N 1
ATOM 718 C CA . ASP A 1 91 ? -2.142 -3.515 12.457 1.00 98.44 91 ASP A CA 1
ATOM 719 C C . ASP A 1 91 ? -2.068 -4.043 13.896 1.00 98.44 91 ASP A C 1
ATOM 721 O O . ASP A 1 91 ? -2.632 -5.096 14.210 1.00 98.44 91 ASP A O 1
ATOM 725 N N . VAL A 1 92 ? -1.476 -3.261 14.799 1.00 98.44 92 VAL A N 1
ATOM 726 C CA . VAL A 1 92 ? -1.615 -3.438 16.252 1.00 98.44 92 VAL A CA 1
ATOM 727 C C . VAL A 1 92 ? -2.302 -2.206 16.817 1.00 98.44 92 VAL A C 1
ATOM 729 O O . VAL A 1 92 ? -1.829 -1.085 16.641 1.00 98.44 92 VAL A O 1
ATOM 732 N N . LEU A 1 93 ? -3.433 -2.409 17.487 1.00 97.88 93 LEU A N 1
ATOM 733 C CA . LEU A 1 93 ? -4.339 -1.354 17.922 1.00 97.88 93 LEU A CA 1
ATOM 734 C C . LEU A 1 93 ? -4.614 -1.460 19.422 1.00 97.88 93 LEU A C 1
ATOM 736 O O . LEU A 1 93 ? -4.865 -2.542 19.949 1.00 97.88 93 LEU A O 1
ATOM 740 N N . TYR A 1 94 ? -4.655 -0.314 20.089 1.00 97.19 94 TYR A N 1
ATOM 741 C CA . TYR A 1 94 ? -5.161 -0.137 21.438 1.00 97.19 94 TYR A CA 1
ATOM 742 C C . TYR A 1 94 ? -6.460 0.676 21.408 1.00 97.19 94 TYR A C 1
ATOM 744 O O . TYR A 1 94 ? -6.502 1.803 20.910 1.00 97.19 94 TYR A O 1
ATOM 752 N N . LEU A 1 95 ? -7.524 0.105 21.962 1.00 94.75 95 LEU A N 1
ATOM 753 C CA . LEU A 1 95 ? -8.872 0.647 21.972 1.00 94.75 95 LEU A CA 1
ATOM 754 C C . LEU A 1 95 ? -9.138 1.331 23.315 1.00 94.75 95 LEU A C 1
ATOM 756 O O . LEU A 1 95 ? -9.305 0.677 24.346 1.00 94.75 95 LEU A O 1
ATOM 760 N N . PHE A 1 96 ? -9.215 2.659 23.303 1.00 91.62 96 PHE A N 1
ATOM 761 C CA . PHE A 1 96 ? -9.658 3.448 24.448 1.00 91.62 96 PHE A CA 1
ATOM 762 C C . PHE A 1 96 ? -11.185 3.517 24.434 1.00 91.62 96 PHE A C 1
ATOM 764 O O . PHE A 1 96 ? -11.795 4.433 23.875 1.00 91.62 96 PHE A O 1
ATOM 771 N N . GLU A 1 97 ? -11.814 2.513 25.037 1.00 72.62 97 GLU A N 1
ATOM 772 C CA . GLU A 1 97 ? -13.267 2.447 25.160 1.00 72.62 97 GLU A CA 1
ATOM 773 C C . GLU A 1 97 ? -13.746 3.370 26.298 1.00 72.62 97 GLU A C 1
ATOM 775 O O . GLU A 1 97 ? -13.440 3.149 27.469 1.00 72.62 97 GLU A O 1
ATOM 780 N N . LYS A 1 98 ? -14.517 4.416 25.968 1.00 65.38 98 LYS A N 1
ATOM 781 C CA . LYS A 1 98 ? -15.260 5.243 26.939 1.00 65.38 98 LYS A CA 1
ATOM 782 C C . LYS A 1 98 ? -16.767 5.031 26.764 1.00 65.38 98 LYS A C 1
ATOM 784 O O . LYS A 1 98 ? -17.485 5.915 26.296 1.00 65.38 98 LYS A O 1
ATOM 789 N N . GLY A 1 99 ? -17.260 3.849 27.137 1.00 62.69 99 GLY A N 1
ATOM 790 C CA . GLY A 1 99 ? -18.690 3.521 27.057 1.00 62.69 99 GLY A CA 1
ATOM 791 C C . GLY A 1 99 ? -19.293 3.744 25.658 1.00 62.69 99 GLY A C 1
ATOM 792 O O . GLY A 1 99 ? -18.603 3.618 24.653 1.00 62.69 99 GLY A O 1
ATOM 793 N N . ARG A 1 100 ? -20.588 4.094 25.583 1.00 57.53 100 ARG A N 1
ATOM 794 C CA . ARG A 1 100 ? -21.334 4.284 24.315 1.00 57.53 100 ARG A CA 1
ATOM 795 C C . ARG A 1 100 ? -21.118 5.649 23.626 1.00 57.53 100 ARG A C 1
ATOM 797 O O . ARG A 1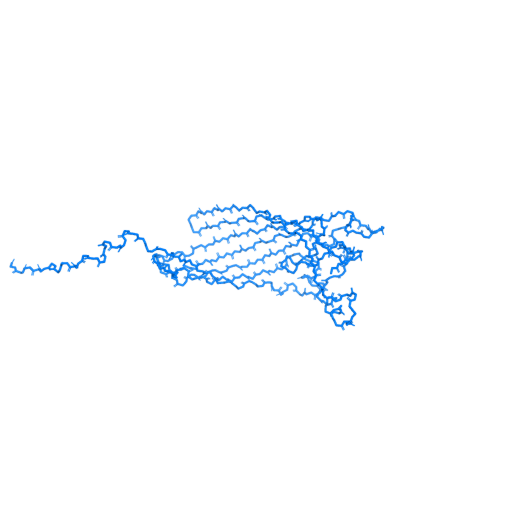 100 ? -21.827 5.967 22.682 1.00 57.53 100 ARG A O 1
ATOM 804 N N . ALA A 1 101 ? -20.224 6.509 24.119 1.00 59.38 101 ALA A N 1
ATOM 805 C CA . ALA A 1 101 ? -20.240 7.923 23.729 1.00 59.38 101 ALA A CA 1
ATOM 806 C C . ALA A 1 101 ? -19.175 8.315 22.700 1.00 59.38 101 ALA A C 1
ATOM 808 O O . ALA A 1 101 ? -19.533 9.037 21.787 1.00 59.38 101 ALA A O 1
ATOM 809 N N . ASN A 1 102 ? -17.921 7.859 22.829 1.00 72.44 102 ASN A N 1
ATOM 810 C CA . ASN A 1 102 ? -16.785 8.216 21.963 1.00 72.44 102 ASN A CA 1
ATOM 811 C C . ASN A 1 102 ? -15.688 7.148 22.070 1.00 72.44 102 ASN A C 1
ATOM 813 O O . ASN A 1 102 ? -15.448 6.631 23.164 1.00 72.44 102 ASN A O 1
ATOM 817 N N . GLY A 1 103 ? -14.985 6.860 20.972 1.00 87.00 103 GLY A N 1
ATOM 818 C CA . GLY A 1 103 ? -13.917 5.855 20.955 1.00 87.00 103 GLY A CA 1
ATOM 819 C C . GLY A 1 103 ? -12.659 6.366 20.272 1.00 87.00 103 GLY A C 1
ATOM 820 O O . GLY A 1 103 ? -12.677 6.609 19.065 1.00 87.00 103 GLY A O 1
ATOM 821 N N . LEU A 1 104 ? -11.570 6.497 21.033 1.00 93.62 104 LEU A N 1
ATOM 822 C CA . LEU A 1 104 ? -10.233 6.706 20.479 1.00 93.62 104 LEU A CA 1
ATOM 823 C C . LEU A 1 104 ? -9.569 5.340 20.307 1.00 93.62 104 LEU A C 1
ATOM 825 O O . LEU A 1 104 ? -9.605 4.501 21.201 1.00 93.62 104 LEU A O 1
ATOM 829 N N . THR A 1 105 ? -8.950 5.104 19.162 1.00 96.00 105 THR A N 1
ATOM 830 C CA . THR A 1 105 ? -8.062 3.965 18.938 1.00 96.00 105 THR A CA 1
ATOM 831 C C . THR A 1 105 ? -6.726 4.509 18.480 1.00 96.00 105 THR A C 1
ATOM 833 O O . THR A 1 105 ? -6.675 5.321 17.558 1.00 96.00 105 THR A O 1
ATOM 836 N N . LEU A 1 106 ? -5.658 4.072 19.131 1.00 97.75 106 LEU A N 1
ATOM 837 C CA . LEU A 1 106 ? -4.292 4.346 18.701 1.00 97.75 106 LEU A CA 1
ATOM 838 C C . LEU A 1 106 ? -3.664 3.039 18.256 1.00 97.75 106 LEU A C 1
ATOM 840 O O . LEU A 1 106 ? -4.019 1.981 18.761 1.00 97.75 106 LEU A O 1
ATOM 844 N N . GLY A 1 107 ? -2.720 3.093 17.338 1.00 97.81 107 GLY A N 1
ATOM 845 C CA . GLY A 1 107 ? -2.030 1.899 16.905 1.00 97.81 107 GLY A CA 1
ATOM 846 C C . GLY A 1 107 ? -0.834 2.195 16.035 1.00 97.81 107 GLY A C 1
ATOM 847 O O . GLY A 1 107 ? -0.437 3.345 15.854 1.00 97.81 107 GLY A O 1
ATOM 848 N N . ALA A 1 108 ? -0.284 1.128 15.485 1.00 98.50 108 ALA A N 1
ATOM 849 C CA . ALA A 1 108 ? 0.734 1.180 14.460 1.00 98.50 108 ALA A CA 1
ATOM 850 C C . ALA A 1 108 ? 0.386 0.177 13.364 1.00 98.50 108 ALA A C 1
ATOM 852 O O . ALA A 1 108 ? -0.175 -0.887 13.644 1.00 98.50 108 ALA A O 1
ATOM 853 N N . ARG A 1 109 ? 0.732 0.529 12.128 1.00 98.62 109 ARG A N 1
ATOM 854 C CA . ARG A 1 109 ? 0.703 -0.379 10.988 1.00 98.62 109 ARG A CA 1
ATOM 855 C C . ARG A 1 109 ? 2.119 -0.647 10.522 1.00 98.62 109 ARG A C 1
ATOM 857 O O . ARG A 1 109 ? 2.921 0.279 10.419 1.00 98.62 109 ARG A O 1
ATOM 864 N N . TYR A 1 110 ? 2.377 -1.900 10.197 1.00 98.62 110 TYR A N 1
ATOM 865 C CA . TYR A 1 110 ? 3.456 -2.318 9.324 1.00 98.62 110 TYR A CA 1
ATOM 866 C C . TYR A 1 110 ? 2.856 -2.794 7.998 1.00 98.62 110 TYR A C 1
ATOM 868 O O . TYR A 1 110 ? 1.861 -3.513 7.993 1.00 98.62 110 TYR A O 1
ATOM 876 N N . THR A 1 111 ? 3.445 -2.377 6.883 1.00 98.50 111 THR A N 1
ATOM 877 C CA . THR A 1 111 ? 3.050 -2.802 5.538 1.00 98.50 111 THR A CA 1
ATOM 878 C C . THR A 1 111 ? 4.267 -3.359 4.815 1.00 98.50 111 THR A C 1
ATOM 880 O O . THR A 1 111 ? 5.277 -2.665 4.686 1.00 98.50 111 THR A O 1
ATOM 883 N N . LEU A 1 112 ? 4.157 -4.575 4.295 1.00 98.38 112 LEU A N 1
ATOM 884 C CA . LEU A 1 112 ? 5.097 -5.142 3.332 1.00 98.38 112 LEU A CA 1
ATOM 885 C C . LEU A 1 112 ? 4.433 -5.178 1.960 1.00 98.38 112 LEU A C 1
ATOM 887 O O . LEU A 1 112 ? 3.311 -5.662 1.858 1.00 98.38 112 LEU A O 1
ATOM 891 N N . THR A 1 113 ? 5.135 -4.741 0.917 1.00 98.12 113 THR A N 1
ATOM 892 C CA . THR A 1 113 ? 4.731 -4.941 -0.484 1.00 98.12 113 THR A CA 1
ATOM 893 C C . THR A 1 113 ? 5.843 -5.675 -1.219 1.00 98.12 113 THR A C 1
ATOM 895 O O . THR A 1 113 ? 7.016 -5.352 -1.046 1.00 98.12 113 THR A O 1
ATOM 898 N N . HIS A 1 114 ? 5.504 -6.655 -2.053 1.00 97.50 114 HIS A N 1
ATOM 899 C CA . HIS A 1 114 ? 6.489 -7.389 -2.839 1.00 97.50 114 HIS A CA 1
ATOM 900 C C . HIS A 1 114 ? 5.978 -7.704 -4.243 1.00 97.50 114 HIS A C 1
ATOM 902 O O . HIS A 1 114 ? 4.877 -8.223 -4.399 1.00 97.50 114 HIS A O 1
ATOM 908 N N . ALA A 1 115 ? 6.796 -7.427 -5.256 1.00 96.88 115 ALA A N 1
ATOM 909 C CA . ALA A 1 115 ? 6.536 -7.774 -6.649 1.00 96.88 115 ALA A CA 1
ATOM 910 C C . ALA A 1 115 ? 7.316 -9.038 -7.041 1.00 96.88 115 ALA A C 1
ATOM 912 O O . ALA A 1 115 ? 8.533 -9.109 -6.848 1.00 96.88 115 ALA A O 1
ATOM 913 N N . PHE A 1 116 ? 6.634 -10.030 -7.614 1.00 96.12 116 PHE A N 1
ATOM 914 C CA . PHE A 1 116 ? 7.246 -11.288 -8.040 1.00 96.12 116 PHE A CA 1
ATOM 915 C C . PHE A 1 116 ? 7.659 -11.223 -9.511 1.00 96.12 116 PHE A C 1
ATOM 917 O O . PHE A 1 116 ? 6.932 -11.664 -10.405 1.00 96.12 116 PHE A O 1
ATOM 924 N N . TYR A 1 117 ? 8.845 -10.674 -9.772 1.00 95.81 117 TYR A N 1
ATOM 925 C CA . TYR A 1 117 ? 9.371 -10.626 -11.133 1.00 95.81 117 TYR A CA 1
ATOM 926 C C . TYR A 1 117 ? 9.842 -12.002 -11.636 1.00 95.81 117 TYR A C 1
ATOM 928 O O . TYR A 1 117 ? 10.302 -12.847 -10.870 1.00 95.81 117 TYR A O 1
ATOM 936 N N . GLN A 1 118 ? 9.745 -12.204 -12.948 1.00 94.56 118 GLN A N 1
ATOM 937 C CA . GLN A 1 118 ? 10.166 -13.382 -13.701 1.00 94.56 118 GLN A CA 1
ATOM 938 C C . GLN A 1 118 ? 11.104 -12.911 -14.815 1.00 94.56 118 GLN A C 1
ATOM 940 O O . GLN A 1 118 ? 11.127 -11.720 -15.109 1.00 94.56 118 GLN A O 1
ATOM 945 N N . ALA A 1 119 ? 11.815 -13.824 -15.482 1.00 94.88 119 ALA A N 1
ATOM 946 C CA . ALA A 1 119 ? 12.738 -13.477 -16.571 1.00 94.88 119 ALA A CA 1
ATOM 947 C C . ALA A 1 119 ? 12.106 -12.624 -17.684 1.00 94.88 119 ALA A C 1
ATOM 949 O O . ALA A 1 119 ? 12.776 -11.755 -18.221 1.00 94.88 119 ALA A O 1
ATOM 950 N N . LYS A 1 120 ? 10.808 -12.803 -17.964 1.00 94.69 120 LYS A N 1
ATOM 951 C CA . LYS A 1 120 ? 10.070 -11.996 -18.949 1.00 94.69 120 LYS A CA 1
ATOM 952 C C . LYS A 1 120 ? 9.906 -10.515 -18.576 1.00 94.69 120 LYS A C 1
ATOM 954 O O . LYS A 1 120 ? 9.517 -9.739 -19.430 1.00 94.69 120 LYS A O 1
ATOM 959 N N . HIS A 1 121 ? 10.150 -10.135 -17.319 1.00 96.25 121 HIS A N 1
ATOM 960 C CA . HIS A 1 121 ? 10.080 -8.743 -16.854 1.00 96.25 121 HIS A CA 1
ATOM 961 C C .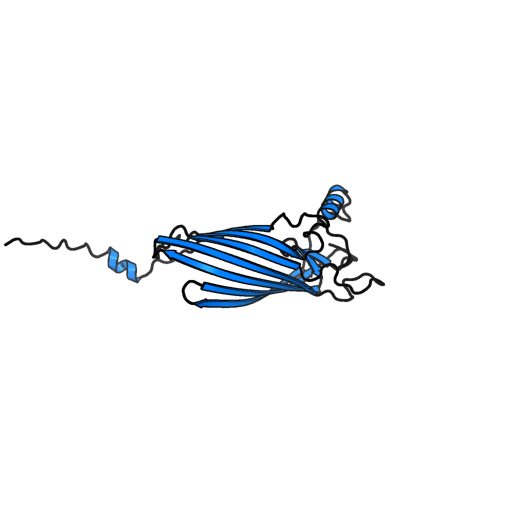 HIS A 1 121 ? 11.442 -8.040 -16.876 1.00 96.25 121 HIS A C 1
ATOM 963 O O . HIS A 1 121 ? 11.602 -6.995 -16.250 1.00 96.25 121 HIS A O 1
ATOM 969 N N . PHE A 1 122 ? 12.441 -8.653 -17.508 1.00 96.06 122 PHE A N 1
ATOM 970 C CA . PHE A 1 122 ? 13.786 -8.118 -17.653 1.00 96.06 122 PHE A CA 1
ATOM 971 C C . PHE A 1 122 ? 14.165 -8.119 -19.130 1.00 96.06 122 PHE A C 1
ATOM 973 O O . PHE A 1 122 ? 13.689 -8.954 -19.905 1.00 96.06 122 PHE A O 1
ATOM 980 N N . GLY A 1 123 ? 15.044 -7.199 -19.513 1.00 92.31 123 GLY A N 1
ATOM 981 C CA . GLY A 1 123 ? 15.596 -7.162 -20.859 1.00 92.31 123 GLY A CA 1
ATOM 982 C C . GLY A 1 123 ? 16.434 -8.411 -21.173 1.00 92.31 123 GLY A C 1
ATOM 983 O O . GLY A 1 123 ? 17.000 -9.035 -20.265 1.00 92.31 123 GLY A O 1
ATOM 984 N N . PRO A 1 124 ? 16.569 -8.789 -22.459 1.00 85.75 124 PRO A N 1
ATOM 985 C CA . PRO A 1 124 ? 17.527 -9.810 -22.861 1.00 85.75 124 PRO A CA 1
ATOM 986 C C . PRO A 1 124 ? 18.915 -9.341 -22.407 1.00 85.75 124 PRO A C 1
ATOM 988 O O . PRO A 1 124 ? 19.309 -8.222 -22.709 1.00 85.75 124 PRO A O 1
ATOM 991 N N . PHE A 1 125 ? 19.634 -10.173 -21.653 1.00 87.94 125 PHE A N 1
ATOM 992 C CA . PHE A 1 125 ? 20.945 -9.878 -21.037 1.00 87.94 125 PHE A CA 1
ATOM 993 C C . PHE A 1 125 ? 20.942 -9.069 -19.734 1.00 87.94 125 PHE A C 1
ATOM 995 O O . PHE A 1 125 ? 22.012 -8.870 -19.158 1.00 87.94 125 PHE A O 1
ATOM 1002 N N . GLU A 1 126 ? 19.789 -8.660 -19.209 1.00 90.44 126 GLU A N 1
ATOM 1003 C CA . GLU A 1 126 ? 19.753 -8.085 -17.867 1.00 90.44 126 GLU A CA 1
ATOM 1004 C C . GLU A 1 126 ? 19.897 -9.164 -16.790 1.00 90.44 126 GLU A C 1
ATOM 1006 O O . GLU A 1 126 ? 19.303 -10.245 -16.851 1.00 90.44 126 GLU A O 1
ATOM 1011 N N . THR A 1 127 ? 20.677 -8.856 -15.755 1.00 85.75 127 THR A N 1
ATOM 1012 C CA . THR A 1 127 ? 20.781 -9.726 -14.585 1.00 85.75 127 THR A CA 1
ATOM 1013 C C . THR A 1 127 ? 19.448 -9.750 -13.846 1.00 85.75 127 THR A C 1
ATOM 1015 O O . THR A 1 127 ? 18.962 -8.707 -13.399 1.00 85.75 127 THR A O 1
ATOM 1018 N N . LEU A 1 128 ? 18.915 -10.958 -13.637 1.00 85.19 128 LEU A N 1
ATOM 1019 C CA . LEU A 1 128 ? 17.794 -11.237 -12.738 1.00 85.19 128 LEU A CA 1
ATOM 1020 C C . LEU A 1 128 ? 18.123 -10.734 -11.329 1.00 85.19 128 LEU A C 1
ATOM 1022 O O . LEU A 1 128 ? 18.741 -11.421 -10.515 1.00 85.19 128 LEU A O 1
ATOM 1026 N N . SER A 1 129 ? 17.714 -9.506 -11.054 1.00 82.81 129 SER A N 1
ATOM 1027 C CA . SER A 1 129 ? 17.951 -8.804 -9.802 1.00 82.81 129 SER A CA 1
ATOM 1028 C C . SER A 1 129 ? 16.615 -8.404 -9.183 1.00 82.81 129 SER A C 1
ATOM 1030 O O . SER A 1 129 ? 15.554 -8.538 -9.791 1.00 82.81 129 SER A O 1
ATOM 1032 N N . ARG A 1 130 ? 16.631 -7.952 -7.929 1.00 80.25 130 ARG A N 1
ATOM 1033 C CA . ARG A 1 130 ? 15.426 -7.470 -7.235 1.00 80.25 130 ARG A CA 1
ATOM 1034 C C . ARG A 1 130 ? 15.603 -6.002 -6.854 1.00 80.25 130 ARG A C 1
ATOM 1036 O O . ARG A 1 130 ? 15.630 -5.701 -5.663 1.00 80.25 130 ARG A O 1
ATOM 1043 N N . PRO A 1 131 ? 15.753 -5.095 -7.838 1.00 79.12 131 PRO A N 1
ATOM 1044 C CA . PRO A 1 131 ? 16.030 -3.687 -7.556 1.00 79.12 131 PRO A CA 1
ATOM 1045 C C . PRO A 1 131 ? 14.859 -3.023 -6.821 1.00 79.12 131 PRO A C 1
ATOM 1047 O O . PRO A 1 131 ? 15.067 -2.149 -5.989 1.00 79.12 131 PRO A O 1
ATOM 1050 N N . ASN A 1 132 ? 13.635 -3.508 -7.050 1.00 87.75 132 ASN A N 1
ATOM 1051 C CA . ASN A 1 132 ? 12.420 -3.076 -6.358 1.00 87.75 132 ASN A CA 1
ATOM 1052 C C . ASN A 1 132 ? 12.040 -4.079 -5.248 1.00 87.75 132 ASN A C 1
ATOM 1054 O O . ASN A 1 132 ? 10.868 -4.433 -5.114 1.00 87.75 132 ASN A O 1
ATOM 1058 N N . GLY A 1 133 ? 13.044 -4.636 -4.546 1.00 77.44 133 GLY A N 1
ATOM 1059 C CA . GLY A 1 133 ? 12.885 -5.624 -3.467 1.00 77.44 133 GLY A CA 1
ATOM 1060 C C . GLY A 1 133 ? 11.872 -5.177 -2.405 1.00 77.44 133 GLY A C 1
ATOM 1061 O O . GLY A 1 133 ? 11.488 -4.009 -2.417 1.00 77.44 133 GLY A O 1
ATOM 1062 N N . PRO A 1 134 ? 11.391 -6.091 -1.530 1.00 95.06 134 PRO A N 1
ATOM 1063 C CA . PRO A 1 134 ? 10.183 -5.833 -0.761 1.00 95.06 134 PRO A CA 1
ATOM 1064 C C . PRO A 1 134 ? 10.238 -4.463 -0.097 1.00 95.06 134 PRO A C 1
ATOM 1066 O O . PRO A 1 134 ? 11.216 -4.118 0.567 1.00 95.06 134 PRO A O 1
ATOM 1069 N N . THR A 1 135 ? 9.205 -3.668 -0.330 1.00 97.12 135 THR A N 1
ATOM 1070 C CA . THR A 1 135 ? 9.124 -2.336 0.239 1.00 97.12 135 THR A CA 1
ATOM 1071 C C . THR A 1 135 ? 8.471 -2.452 1.602 1.00 97.12 135 THR A C 1
ATOM 1073 O O . THR A 1 135 ? 7.463 -3.151 1.755 1.00 97.12 135 THR A O 1
ATOM 1076 N N . HIS A 1 136 ? 9.014 -1.744 2.577 1.00 97.88 136 HIS A N 1
ATOM 1077 C CA . HIS A 1 136 ? 8.553 -1.794 3.951 1.00 97.88 136 HIS A CA 1
ATOM 1078 C C . HIS A 1 136 ? 8.076 -0.414 4.368 1.00 97.88 136 HIS A C 1
ATOM 1080 O O . HIS A 1 136 ? 8.800 0.569 4.205 1.00 97.88 136 HIS A O 1
ATOM 1086 N N . ARG A 1 137 ? 6.881 -0.344 4.949 1.00 97.75 137 ARG A N 1
ATOM 1087 C CA . ARG A 1 137 ? 6.359 0.860 5.590 1.00 97.75 137 ARG A CA 1
ATOM 1088 C C . ARG A 1 137 ? 5.975 0.579 7.024 1.00 97.75 137 ARG A C 1
ATOM 1090 O O . ARG A 1 137 ? 5.495 -0.505 7.344 1.00 97.75 137 ARG A O 1
ATOM 1097 N N . VAL A 1 138 ? 6.164 1.571 7.879 1.00 98.38 138 VAL A N 1
ATOM 1098 C CA . VAL A 1 138 ? 5.733 1.506 9.270 1.00 98.38 138 VAL A CA 1
ATOM 1099 C C . VAL A 1 138 ? 5.289 2.876 9.740 1.00 98.38 138 VAL A C 1
ATOM 1101 O O . VAL A 1 138 ? 5.887 3.892 9.386 1.00 98.38 138 VAL A O 1
ATOM 1104 N N . GLY A 1 139 ? 4.250 2.929 10.560 1.00 98.44 139 GLY A N 1
ATOM 1105 C CA . GLY A 1 139 ? 3.948 4.160 11.266 1.00 98.44 139 GLY A CA 1
ATOM 1106 C C . GLY A 1 139 ? 2.655 4.144 12.065 1.00 98.44 139 GLY A C 1
ATOM 1107 O O . GLY A 1 139 ? 1.960 3.124 12.126 1.00 98.44 139 GLY A O 1
ATOM 1108 N N . PRO A 1 140 ? 2.368 5.259 12.751 1.00 98.50 140 PRO A N 1
ATOM 1109 C CA . PRO A 1 140 ? 1.248 5.359 13.669 1.00 98.50 140 PRO A CA 1
ATOM 1110 C C . PRO A 1 140 ? -0.100 5.435 12.948 1.00 98.50 140 PRO A C 1
ATOM 1112 O O . PRO A 1 140 ? -0.249 6.069 11.903 1.00 98.50 140 PRO A O 1
ATOM 1115 N N . ALA A 1 141 ? -1.109 4.852 13.587 1.00 98.00 141 ALA A N 1
ATOM 1116 C CA . ALA A 1 141 ? -2.510 4.937 13.213 1.00 98.00 141 ALA A CA 1
ATOM 1117 C C . ALA A 1 141 ? -3.326 5.555 14.356 1.00 98.00 141 ALA A C 1
ATOM 1119 O O . ALA A 1 141 ? -3.154 5.207 15.526 1.00 98.00 141 ALA A O 1
ATOM 1120 N N . LEU A 1 142 ? -4.255 6.438 14.012 1.00 97.62 142 LEU A N 1
ATOM 1121 C CA . LEU A 1 142 ? -5.228 7.028 14.919 1.00 97.62 142 LEU A CA 1
ATOM 1122 C C . LEU A 1 142 ? -6.613 6.897 14.301 1.00 97.62 142 LEU A C 1
ATOM 1124 O O . LEU A 1 142 ? -6.835 7.257 13.147 1.00 97.62 142 LEU A O 1
ATOM 1128 N N . LEU A 1 143 ? -7.561 6.386 15.078 1.00 96.25 143 LEU A N 1
ATOM 1129 C CA . LEU A 1 143 ? -8.965 6.376 14.706 1.00 96.25 143 LEU A CA 1
ATOM 1130 C C . LEU A 1 143 ? -9.773 7.052 15.804 1.00 96.25 143 LEU A C 1
ATOM 1132 O O . LEU A 1 143 ? -9.621 6.734 16.984 1.00 96.25 143 LEU A O 1
ATOM 1136 N N . TYR A 1 144 ? -10.666 7.954 15.418 1.00 95.06 144 TYR A N 1
ATOM 1137 C CA . TYR A 1 144 ? -11.541 8.649 16.350 1.00 95.06 144 TYR A CA 1
ATOM 1138 C C . TYR A 1 144 ? -12.992 8.521 15.918 1.00 95.06 144 TYR A C 1
ATOM 1140 O O . TYR A 1 144 ? -13.377 9.018 14.863 1.00 95.06 144 TYR A O 1
ATOM 1148 N N . THR A 1 145 ? -13.792 7.843 16.738 1.00 94.38 145 THR A N 1
ATOM 1149 C CA . THR A 1 145 ? -15.233 7.688 16.528 1.00 94.38 145 THR A CA 1
ATOM 1150 C C . THR A 1 145 ? -15.987 8.737 17.337 1.00 94.38 145 THR A C 1
ATOM 1152 O O . THR A 1 145 ? -15.916 8.707 18.568 1.00 94.38 145 THR A O 1
ATOM 1155 N N . PHE A 1 146 ? -16.710 9.631 16.651 1.00 92.25 146 PHE A N 1
ATOM 1156 C CA . PHE A 1 146 ? -17.385 10.786 17.269 1.00 92.25 146 PHE A CA 1
ATOM 1157 C C . PHE A 1 146 ? -18.662 10.431 18.036 1.00 92.25 146 PHE A C 1
ATOM 1159 O O . PHE A 1 146 ? -19.143 11.249 18.810 1.00 92.25 146 PHE A O 1
ATOM 1166 N N . PHE A 1 147 ? -19.282 9.285 17.746 1.00 89.81 147 PHE A N 1
ATOM 1167 C CA . PHE A 1 147 ? -20.367 8.719 18.549 1.00 89.81 147 PHE A CA 1
ATOM 1168 C C . PHE A 1 147 ? -20.690 7.289 18.125 1.00 89.81 147 PHE A C 1
ATOM 1170 O O . PHE A 1 147 ? -20.507 6.932 16.963 1.00 89.81 147 PHE A O 1
ATOM 1177 N N . ASP A 1 148 ? -21.224 6.493 19.054 1.00 88.88 148 ASP A N 1
ATOM 1178 C CA . ASP A 1 148 ? -21.788 5.171 18.771 1.00 88.88 148 ASP A CA 1
ATOM 1179 C C . ASP A 1 148 ? -23.201 5.039 19.359 1.00 88.88 148 ASP A C 1
ATOM 1181 O O . ASP A 1 148 ? -23.411 4.770 20.542 1.00 88.88 148 ASP A O 1
ATOM 1185 N N . ARG A 1 149 ? -24.191 5.284 18.508 1.00 84.94 149 ARG A N 1
ATOM 1186 C CA . ARG A 1 149 ? -25.617 5.244 18.807 1.00 84.94 149 ARG A CA 1
ATOM 1187 C C . ARG A 1 149 ? -26.277 4.182 17.919 1.00 84.94 149 ARG A C 1
ATOM 1189 O O . ARG A 1 149 ? -26.458 4.444 16.726 1.00 84.94 149 ARG A O 1
ATOM 1196 N N . PRO A 1 150 ? -26.623 3.003 18.469 1.00 78.88 150 PRO A N 1
ATOM 1197 C CA . PRO A 1 150 ? -27.332 1.976 17.709 1.00 78.88 150 PRO A CA 1
ATOM 1198 C C . PRO A 1 150 ? -28.649 2.520 17.129 1.00 78.88 150 PRO A C 1
ATOM 1200 O O . PRO A 1 150 ? -29.154 3.550 17.582 1.00 78.88 150 PRO A O 1
ATOM 1203 N N . ASP A 1 151 ? -29.164 1.851 16.095 1.00 80.69 151 ASP A N 1
ATOM 1204 C CA . ASP A 1 151 ? -30.422 2.173 15.399 1.00 80.69 151 ASP A CA 1
ATOM 1205 C C . ASP A 1 151 ? -30.436 3.501 14.606 1.00 80.69 151 ASP A C 1
ATOM 1207 O O . ASP A 1 151 ? -31.468 3.901 14.055 1.00 80.69 151 ASP A O 1
ATOM 1211 N N . LEU A 1 152 ? -29.305 4.213 14.510 1.00 82.44 152 LEU A N 1
ATOM 1212 C CA . LEU A 1 152 ? -29.188 5.381 13.635 1.00 82.44 152 LEU A CA 1
ATOM 1213 C C . LEU A 1 152 ? -28.791 4.981 12.209 1.00 82.44 152 LEU A C 1
ATOM 1215 O O . LEU A 1 152 ? -27.879 4.189 11.982 1.00 82.44 152 LEU A O 1
ATOM 1219 N N . ARG A 1 153 ? -29.411 5.646 11.226 1.00 86.25 153 ARG A N 1
ATOM 1220 C CA . ARG A 1 153 ? -29.027 5.562 9.801 1.00 86.25 153 ARG A CA 1
ATOM 1221 C C . ARG A 1 153 ? -27.614 6.081 9.525 1.00 86.25 153 ARG A C 1
ATOM 1223 O O . ARG A 1 153 ? -27.019 5.740 8.512 1.00 86.25 153 ARG A O 1
ATOM 1230 N N . PHE A 1 154 ? -27.101 6.921 10.418 1.00 90.00 154 PHE A N 1
ATOM 1231 C CA . PHE A 1 154 ? -25.734 7.411 10.411 1.00 90.00 154 PHE A CA 1
ATOM 1232 C C . PHE A 1 154 ? -25.170 7.244 11.817 1.00 90.00 154 PHE A C 1
ATOM 1234 O O . PHE A 1 154 ? -25.577 7.933 12.753 1.00 90.00 154 PHE A O 1
ATOM 1241 N N . ASN A 1 155 ? -24.272 6.284 11.964 1.00 90.25 155 ASN A N 1
ATOM 1242 C CA . ASN A 1 155 ? -23.675 5.868 13.216 1.00 90.25 155 ASN A CA 1
ATOM 1243 C C . ASN A 1 155 ? -22.171 5.627 13.042 1.00 90.25 155 ASN A C 1
ATOM 1245 O O . ASN A 1 155 ? -21.687 5.419 11.931 1.00 90.25 155 ASN A O 1
ATOM 1249 N N . LYS A 1 156 ? -21.419 5.652 14.144 1.00 91.75 156 LYS A N 1
ATOM 1250 C CA . LYS A 1 156 ? -19.969 5.447 14.171 1.00 91.75 156 LYS A CA 1
ATOM 1251 C C . LYS A 1 156 ? -19.234 6.234 13.083 1.00 91.75 156 LYS A C 1
ATOM 1253 O O . LYS A 1 156 ? -18.416 5.635 12.380 1.00 91.75 156 LYS A O 1
ATOM 1258 N N . PRO A 1 157 ? -19.506 7.543 12.905 1.00 94.56 157 PRO A N 1
ATOM 1259 C CA . PRO A 1 157 ? -18.609 8.353 12.104 1.00 94.56 157 PRO A CA 1
ATOM 1260 C C . PRO A 1 157 ? -17.224 8.265 12.740 1.00 94.56 157 PRO A C 1
ATOM 1262 O O . PRO A 1 157 ? -17.044 8.592 13.915 1.00 94.56 157 PRO A O 1
ATOM 1265 N N . THR A 1 158 ? -16.264 7.762 11.981 1.00 95.44 158 THR A N 1
ATOM 1266 C CA . THR A 1 158 ? -14.897 7.536 12.423 1.00 95.44 158 THR A CA 1
ATOM 1267 C C . THR A 1 158 ? -13.960 8.223 11.446 1.00 95.44 158 THR A C 1
ATOM 1269 O O . THR A 1 158 ? -13.938 7.888 10.259 1.00 95.44 158 THR A O 1
ATOM 1272 N N . LEU A 1 159 ? -13.162 9.150 11.966 1.00 97.31 159 LEU A N 1
ATOM 1273 C CA . LEU A 1 159 ? -11.993 9.672 11.275 1.00 97.31 159 LEU A CA 1
ATOM 1274 C C . LEU A 1 159 ? -10.839 8.681 11.436 1.00 97.31 159 LEU A C 1
ATOM 1276 O O . LEU A 1 159 ? -10.612 8.177 12.536 1.00 97.31 159 LEU A O 1
ATOM 1280 N N . ILE A 1 160 ? -10.119 8.409 10.354 1.00 97.56 160 ILE A N 1
ATOM 1281 C CA . ILE A 1 160 ? -8.951 7.531 10.305 1.00 97.56 160 ILE A CA 1
ATOM 1282 C C . ILE A 1 160 ? -7.780 8.362 9.798 1.00 97.56 160 ILE A C 1
ATOM 1284 O O . ILE A 1 160 ? -7.856 8.936 8.714 1.00 97.56 160 ILE A O 1
ATOM 1288 N N . VAL A 1 161 ? -6.701 8.398 10.570 1.00 98.25 161 VAL A N 1
ATOM 1289 C CA . VAL A 1 161 ? -5.430 9.010 10.192 1.00 98.25 161 VAL A CA 1
ATOM 1290 C C . VAL A 1 161 ? -4.355 7.943 10.308 1.00 98.25 161 VAL A C 1
ATOM 1292 O O . VAL A 1 161 ? -4.181 7.339 11.364 1.00 98.25 161 VAL A O 1
ATOM 1295 N N . LEU A 1 162 ? -3.635 7.702 9.223 1.00 98.06 162 LEU A N 1
ATOM 1296 C CA . LEU A 1 162 ? -2.482 6.813 9.192 1.00 98.06 162 LEU A CA 1
ATOM 1297 C C . LEU A 1 162 ? -1.342 7.564 8.517 1.00 98.06 162 LEU A C 1
ATOM 1299 O O . LEU A 1 162 ? -1.512 8.077 7.415 1.00 98.06 162 LEU A O 1
ATOM 1303 N N . ALA A 1 163 ? -0.194 7.607 9.178 1.00 98.25 163 ALA A N 1
ATOM 1304 C CA . ALA A 1 163 ? 1.045 8.110 8.609 1.00 98.25 163 ALA A CA 1
ATOM 1305 C C . ALA A 1 163 ? 2.036 6.953 8.604 1.00 98.25 163 ALA A C 1
ATOM 1307 O O . ALA A 1 163 ? 2.281 6.373 9.658 1.00 98.25 163 ALA A O 1
ATOM 1308 N N . GLN A 1 164 ? 2.584 6.587 7.449 1.00 98.06 164 GLN A N 1
ATOM 1309 C CA . GLN A 1 164 ? 3.609 5.549 7.368 1.00 98.06 164 GLN A CA 1
ATOM 1310 C C . GLN A 1 164 ? 4.861 6.065 6.675 1.00 98.06 164 GLN A C 1
ATOM 1312 O O . GLN A 1 164 ? 4.783 6.676 5.615 1.00 98.06 164 GLN A O 1
ATOM 1317 N N . PHE A 1 165 ? 6.012 5.757 7.252 1.00 98.19 165 PHE A N 1
ATOM 1318 C CA . PHE A 1 165 ? 7.321 6.055 6.694 1.00 98.19 165 PHE A CA 1
ATOM 1319 C C . PHE A 1 165 ? 7.864 4.823 5.986 1.00 98.19 165 PHE A C 1
ATOM 1321 O O . PHE A 1 165 ? 7.620 3.692 6.419 1.00 98.19 165 PHE A O 1
ATOM 1328 N N . TRP A 1 166 ? 8.614 5.040 4.913 1.00 97.69 166 TRP A N 1
ATOM 1329 C CA . TRP A 1 166 ? 9.307 3.975 4.207 1.00 97.69 166 TRP A CA 1
ATOM 1330 C C . TRP A 1 166 ? 10.546 3.553 4.998 1.00 97.69 166 TRP A C 1
ATOM 1332 O O . TRP A 1 166 ? 11.473 4.333 5.186 1.00 97.69 166 TRP A O 1
ATOM 1342 N N . ALA A 1 167 ? 10.555 2.309 5.472 1.00 97.00 167 ALA A N 1
ATOM 1343 C CA . ALA A 1 167 ? 11.722 1.687 6.095 1.00 97.00 167 ALA A CA 1
ATOM 1344 C C . ALA A 1 167 ? 12.668 1.090 5.043 1.00 97.00 167 ALA A C 1
ATOM 1346 O O . ALA A 1 167 ? 13.879 1.065 5.243 1.00 97.00 167 ALA A O 1
ATOM 1347 N N . ALA A 1 168 ? 12.120 0.635 3.914 1.00 96.94 168 ALA A N 1
ATOM 1348 C CA . ALA A 1 168 ? 12.890 0.280 2.732 1.00 96.94 168 ALA A CA 1
ATOM 1349 C C . ALA A 1 168 ? 12.051 0.535 1.481 1.00 96.94 168 ALA A C 1
ATOM 1351 O O . ALA A 1 168 ? 10.891 0.121 1.409 1.00 96.94 168 ALA A O 1
ATOM 1352 N N . HIS A 1 169 ? 12.641 1.214 0.510 1.00 96.81 169 HIS A N 1
ATOM 1353 C CA . HIS A 1 169 ? 12.063 1.472 -0.800 1.00 96.81 169 HIS A CA 1
ATOM 1354 C C . HIS A 1 169 ? 13.186 1.928 -1.730 1.00 96.81 169 HIS A C 1
ATOM 1356 O O . HIS A 1 169 ? 14.096 2.611 -1.270 1.00 96.81 169 HIS A O 1
ATOM 1362 N N . ARG A 1 170 ? 13.116 1.627 -3.030 1.00 95.62 170 ARG A N 1
ATOM 1363 C CA . ARG A 1 170 ? 14.161 2.041 -3.984 1.00 95.62 170 ARG A CA 1
ATOM 1364 C C . ARG A 1 170 ? 14.361 3.564 -4.005 1.00 95.62 170 ARG A C 1
ATOM 1366 O O . ARG A 1 170 ? 15.492 4.027 -3.968 1.00 95.62 170 ARG A O 1
ATOM 1373 N N . TYR A 1 171 ? 13.260 4.319 -3.984 1.00 96.69 171 TYR A N 1
ATOM 1374 C CA . TYR A 1 171 ? 13.262 5.783 -4.147 1.00 96.69 171 TYR A CA 1
ATOM 1375 C C . TYR A 1 171 ? 12.828 6.611 -2.934 1.00 96.69 171 TYR A C 1
ATOM 1377 O O . TYR A 1 171 ? 13.056 7.813 -2.907 1.00 96.69 171 TYR A O 1
ATOM 1385 N N . ARG A 1 172 ? 12.233 6.002 -1.899 1.00 96.12 172 ARG A N 1
ATOM 1386 C CA . ARG A 1 172 ? 11.578 6.747 -0.801 1.00 96.12 172 ARG A CA 1
ATOM 1387 C C . ARG A 1 172 ? 12.413 6.811 0.479 1.00 96.12 172 ARG A C 1
ATOM 1389 O O . ARG A 1 172 ? 11.922 7.229 1.522 1.00 96.12 172 ARG A O 1
ATOM 1396 N N . THR A 1 173 ? 13.662 6.353 0.416 1.00 96.12 173 THR A N 1
ATOM 1397 C CA . THR A 1 173 ? 14.595 6.320 1.553 1.00 96.12 173 THR A CA 1
ATOM 1398 C C . THR A 1 173 ? 15.862 7.138 1.288 1.00 96.12 173 THR A C 1
ATOM 1400 O O . THR A 1 173 ? 16.940 6.772 1.746 1.00 96.12 173 THR A O 1
ATOM 1403 N N . GLY A 1 174 ? 15.740 8.240 0.540 1.00 94.50 174 GLY A N 1
ATOM 1404 C CA . GLY A 1 174 ? 16.811 9.213 0.294 1.00 94.50 174 GLY A CA 1
ATOM 1405 C C . GLY A 1 174 ? 17.465 9.163 -1.088 1.00 94.50 174 GLY A C 1
ATOM 1406 O O . GLY A 1 174 ? 18.310 10.008 -1.355 1.00 94.50 174 GLY A O 1
ATOM 1407 N N . ALA A 1 175 ? 17.096 8.213 -1.955 1.00 94.25 175 ALA A N 1
ATOM 1408 C CA . ALA A 1 175 ? 17.607 8.173 -3.329 1.00 94.25 175 ALA A CA 1
ATOM 1409 C C . ALA A 1 175 ? 16.965 9.247 -4.226 1.00 94.25 175 ALA A C 1
ATOM 1411 O O . ALA A 1 175 ? 17.657 9.849 -5.036 1.00 94.25 175 ALA A O 1
ATOM 1412 N N . ASP A 1 176 ? 15.667 9.492 -4.047 1.00 96.50 176 ASP A N 1
ATOM 1413 C CA . ASP A 1 176 ? 14.903 10.510 -4.778 1.00 96.50 176 ASP A CA 1
ATOM 1414 C C . ASP A 1 176 ? 14.077 11.349 -3.792 1.00 96.50 176 ASP A C 1
ATOM 1416 O O . ASP A 1 176 ? 14.226 12.563 -3.689 1.00 96.50 176 ASP A O 1
ATOM 1420 N N . VAL A 1 177 ? 13.310 10.675 -2.930 1.00 95.19 177 VAL A N 1
ATOM 1421 C CA . VAL A 1 177 ? 12.524 11.300 -1.862 1.00 95.19 177 VAL A CA 1
ATOM 1422 C C . VAL A 1 177 ? 13.131 11.008 -0.492 1.00 95.19 177 VAL A C 1
ATOM 1424 O O . VAL A 1 177 ? 13.553 9.887 -0.190 1.00 95.19 177 VAL A O 1
ATOM 1427 N N . SER A 1 178 ? 13.150 12.029 0.369 1.00 95.75 178 SER A N 1
ATOM 1428 C CA . SER A 1 178 ? 13.613 11.917 1.755 1.00 95.75 178 SER A CA 1
ATOM 1429 C C . SER A 1 178 ? 12.804 10.890 2.554 1.00 95.75 178 SER A C 1
ATOM 1431 O O . SER A 1 178 ? 11.574 10.910 2.546 1.00 95.75 178 SER A O 1
ATOM 1433 N N . ALA A 1 179 ? 13.499 10.072 3.353 1.00 94.88 179 ALA A N 1
ATOM 1434 C CA . ALA A 1 179 ? 12.882 9.114 4.279 1.00 94.88 179 ALA A CA 1
ATOM 1435 C C . ALA A 1 179 ? 11.991 9.779 5.350 1.00 94.88 179 ALA A C 1
ATOM 1437 O O . ALA A 1 179 ? 11.193 9.107 6.003 1.00 94.88 179 ALA A O 1
ATOM 1438 N N . ALA A 1 180 ? 12.128 11.096 5.548 1.00 95.06 180 ALA A N 1
ATOM 1439 C CA . ALA A 1 180 ? 11.326 11.869 6.492 1.00 95.06 180 ALA A CA 1
ATOM 1440 C C . ALA A 1 180 ? 9.926 12.225 5.961 1.00 95.06 180 ALA A C 1
ATOM 1442 O O . ALA A 1 180 ? 9.121 12.765 6.719 1.00 95.06 180 ALA A O 1
ATOM 1443 N N . VAL A 1 181 ? 9.626 11.949 4.687 1.00 96.12 181 VAL A N 1
ATOM 1444 C CA . VAL A 1 181 ? 8.317 12.218 4.081 1.00 96.12 181 VAL A CA 1
ATOM 1445 C C . VAL A 1 181 ? 7.430 10.973 4.214 1.00 96.12 181 VAL A C 1
ATOM 1447 O O . VAL A 1 181 ? 7.712 9.952 3.583 1.00 96.12 181 VAL A O 1
ATOM 1450 N N . PRO A 1 182 ? 6.362 11.008 5.031 1.00 95.75 182 PRO A N 1
ATOM 1451 C CA . PRO A 1 182 ? 5.468 9.869 5.176 1.00 95.75 182 PRO A CA 1
ATOM 1452 C C . PRO A 1 182 ? 4.401 9.824 4.077 1.00 95.75 182 PRO A C 1
ATOM 1454 O O . PRO A 1 182 ? 3.960 10.841 3.545 1.00 95.75 182 PRO A O 1
ATOM 1457 N N . TYR A 1 183 ? 3.897 8.620 3.831 1.00 93.75 183 TYR A N 1
ATOM 1458 C CA . TYR A 1 183 ? 2.638 8.382 3.142 1.00 93.75 183 TYR A CA 1
ATOM 1459 C C . TYR A 1 183 ? 1.466 8.567 4.114 1.00 93.75 183 TYR A C 1
ATOM 1461 O O . TYR A 1 183 ? 1.422 7.921 5.168 1.00 93.75 183 TYR A O 1
ATOM 1469 N N . PHE A 1 184 ? 0.501 9.415 3.752 1.00 95.69 184 PHE A N 1
ATOM 1470 C CA . PHE A 1 184 ? -0.690 9.673 4.559 1.00 95.69 184 PHE A CA 1
ATOM 1471 C C . PHE A 1 184 ? -1.936 9.005 3.981 1.00 95.69 184 PHE A C 1
ATOM 1473 O O . PHE A 1 184 ? -2.217 9.095 2.789 1.00 95.69 184 PHE A O 1
ATOM 1480 N N . VAL A 1 185 ? -2.743 8.417 4.862 1.00 95.06 185 VAL A N 1
ATOM 1481 C CA . VAL A 1 185 ? -4.135 8.061 4.577 1.00 95.06 185 VAL A CA 1
ATOM 1482 C C . VAL A 1 185 ? -5.031 8.855 5.510 1.00 95.06 185 VAL A C 1
ATOM 1484 O O . VAL A 1 185 ? -4.931 8.739 6.734 1.00 95.06 185 VAL A O 1
ATOM 1487 N N . LEU A 1 186 ? -5.938 9.623 4.910 1.00 97.50 186 LEU A N 1
ATOM 1488 C CA . LEU A 1 186 ? -7.052 10.263 5.590 1.00 97.50 186 LEU A CA 1
ATOM 1489 C C . LEU A 1 186 ? -8.339 9.569 5.150 1.00 97.50 186 LEU A C 1
ATOM 1491 O O . LEU A 1 186 ? -8.724 9.629 3.986 1.00 97.50 186 LEU A O 1
ATOM 1495 N N . GLY A 1 187 ? -8.985 8.876 6.081 1.00 96.81 187 GLY A N 1
ATOM 1496 C CA . GLY A 1 187 ? -10.204 8.121 5.822 1.00 96.81 187 GLY A CA 1
ATOM 1497 C C . GLY A 1 187 ? -11.361 8.607 6.677 1.00 96.81 187 GLY A C 1
ATOM 1498 O O . GLY A 1 187 ? -11.188 8.960 7.843 1.00 96.81 187 GLY A O 1
ATOM 1499 N N . PHE A 1 188 ? -12.565 8.558 6.120 1.00 97.31 188 PHE A N 1
ATOM 1500 C CA . PHE A 1 188 ? -13.800 8.728 6.870 1.00 97.31 188 PHE A CA 1
ATOM 1501 C C . PHE A 1 188 ? -14.685 7.508 6.647 1.00 97.31 188 PHE A C 1
ATOM 1503 O O . PHE A 1 188 ? -14.935 7.118 5.507 1.00 97.31 188 PHE A O 1
ATOM 1510 N N . ARG A 1 189 ? -15.157 6.893 7.731 1.00 95.50 189 ARG A N 1
ATOM 1511 C CA . ARG A 1 189 ? -16.133 5.800 7.664 1.00 95.50 189 ARG A CA 1
ATOM 1512 C C . ARG A 1 189 ? -17.326 6.099 8.550 1.00 95.50 189 ARG A C 1
ATOM 1514 O O . ARG A 1 189 ? -17.186 6.746 9.578 1.00 95.50 189 ARG A O 1
ATOM 1521 N N . PHE A 1 190 ? -18.473 5.556 8.189 1.00 93.88 190 PHE A N 1
ATOM 1522 C CA . PHE A 1 190 ? -19.656 5.506 9.034 1.00 93.88 190 PHE A CA 1
ATOM 1523 C C . PHE A 1 190 ? -20.364 4.171 8.798 1.00 93.88 190 PHE A C 1
ATOM 1525 O O . PHE A 1 190 ? -20.083 3.459 7.833 1.00 93.88 190 PHE A O 1
ATOM 1532 N N . GLN A 1 191 ? -21.249 3.811 9.711 1.00 90.25 191 GLN A N 1
ATOM 1533 C CA . GLN A 1 191 ? -22.135 2.661 9.615 1.00 90.25 191 GLN A CA 1
ATOM 1534 C C . GLN A 1 191 ? -23.574 3.163 9.678 1.00 90.25 191 GLN A C 1
ATOM 1536 O O . GLN A 1 191 ? -23.844 4.212 10.254 1.00 90.25 191 GLN A O 1
ATOM 1541 N N . GLY A 1 192 ? -24.505 2.433 9.089 1.00 85.25 192 GLY A N 1
ATOM 1542 C CA . GLY A 1 192 ? -25.908 2.809 9.109 1.00 85.25 192 GLY A CA 1
ATOM 1543 C C . GLY A 1 192 ? -26.786 1.590 8.934 1.00 85.25 192 GLY A C 1
ATOM 1544 O O . GLY A 1 192 ? -26.437 0.678 8.187 1.00 85.25 192 GLY A O 1
ATOM 1545 N N . GLU A 1 193 ? -27.923 1.585 9.618 1.00 79.88 193 GLU A N 1
ATOM 1546 C CA . GLU A 1 193 ? -28.967 0.592 9.390 1.00 79.88 193 GLU A CA 1
ATOM 1547 C C . GLU A 1 193 ? -29.994 1.137 8.398 1.00 79.88 193 GLU A C 1
ATOM 1549 O O . GLU A 1 193 ? -30.514 2.245 8.552 1.00 79.88 193 GLU A O 1
ATOM 1554 N N . PHE A 1 194 ? -30.268 0.357 7.350 1.00 73.62 194 PHE A N 1
ATOM 1555 C CA . PHE A 1 194 ? -31.186 0.754 6.281 1.00 73.62 194 PHE A CA 1
ATOM 1556 C C . PHE A 1 194 ? -32.661 0.574 6.680 1.00 73.62 194 PHE A C 1
ATOM 1558 O O . PHE A 1 194 ? -33.517 1.355 6.266 1.00 73.62 194 PHE A O 1
ATOM 1565 N N . LEU A 1 195 ? -32.958 -0.428 7.516 1.00 74.00 195 LEU A N 1
ATOM 1566 C CA . LEU A 1 195 ? -34.299 -0.746 8.008 1.00 74.00 195 LEU A CA 1
ATOM 1567 C C . LEU A 1 195 ? -34.352 -0.545 9.530 1.00 74.00 195 LEU A C 1
ATOM 1569 O O . LEU A 1 195 ? -33.491 -1.080 10.222 1.00 74.00 195 LEU A O 1
ATOM 1573 N N . PRO A 1 196 ? -35.340 0.191 10.075 1.00 61.38 196 PRO A N 1
ATOM 1574 C CA . PRO A 1 196 ? -35.509 0.287 11.520 1.00 61.38 196 PRO A CA 1
ATOM 1575 C C . PRO A 1 196 ? -35.884 -1.084 12.091 1.00 61.38 196 PRO A C 1
ATOM 1577 O O . PRO A 1 196 ? -36.786 -1.744 11.570 1.00 61.38 196 PRO A O 1
ATOM 1580 N N . ASN A 1 197 ? -35.228 -1.491 13.180 1.00 64.00 197 ASN A N 1
ATOM 1581 C CA . ASN A 1 197 ? -35.532 -2.725 13.899 1.00 64.00 197 ASN A CA 1
ATOM 1582 C C . ASN A 1 197 ? -37.053 -2.835 14.178 1.00 64.00 197 ASN A C 1
ATOM 1584 O O . ASN A 1 197 ? -37.587 -1.962 14.876 1.00 64.00 197 ASN A O 1
ATOM 1588 N N . PRO A 1 198 ? -37.758 -3.879 13.685 1.00 61.06 198 PRO A N 1
ATOM 1589 C CA . PRO A 1 198 ? -39.189 -4.102 13.920 1.00 61.06 198 PRO A CA 1
ATOM 1590 C C . PRO A 1 198 ? -39.588 -4.048 15.403 1.00 61.06 198 PRO A C 1
ATOM 1592 O O . PRO A 1 198 ? -40.678 -3.593 15.736 1.00 61.06 198 PRO A O 1
ATOM 1595 N N . ALA A 1 199 ? -38.684 -4.423 16.314 1.00 60.56 199 ALA A N 1
ATOM 1596 C 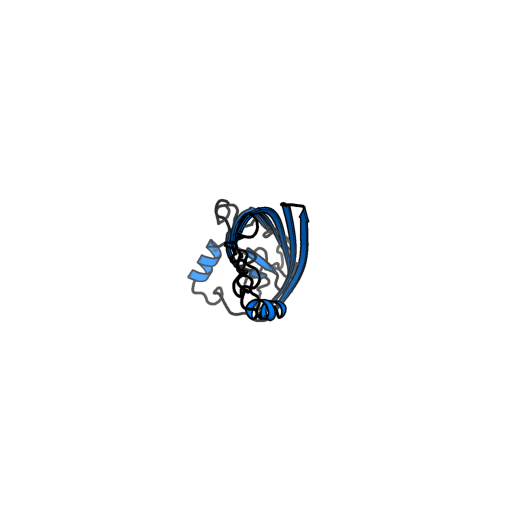CA . ALA A 1 199 ? -38.929 -4.368 17.755 1.00 60.56 199 ALA A CA 1
ATOM 1597 C C . ALA A 1 199 ? -39.090 -2.932 18.298 1.00 60.56 199 ALA A C 1
ATOM 1599 O O . ALA A 1 199 ? -39.805 -2.721 19.275 1.00 60.56 199 ALA A O 1
ATOM 1600 N N . SER A 1 200 ? -38.497 -1.928 17.642 1.00 56.31 200 SER A N 1
ATOM 1601 C CA . SER A 1 200 ? -38.615 -0.513 18.038 1.00 56.31 200 SER A CA 1
ATOM 1602 C C . SER A 1 200 ? -39.963 0.128 17.670 1.00 56.31 200 SER A C 1
ATOM 1604 O O . SER A 1 200 ? -40.263 1.243 18.107 1.00 56.31 200 SER A O 1
ATOM 1606 N N . TRP A 1 201 ? -40.799 -0.565 16.887 1.00 54.25 201 TRP A N 1
ATOM 1607 C CA . TRP A 1 201 ? -42.120 -0.074 16.486 1.00 54.25 201 TRP A CA 1
ATOM 1608 C C . TRP A 1 201 ? -43.119 -0.121 17.644 1.00 54.25 201 TRP A C 1
ATOM 1610 O O . TRP A 1 201 ? -43.915 0.802 17.798 1.00 54.25 201 TRP A O 1
ATOM 1620 N N . HIS A 1 202 ? -43.033 -1.144 18.499 1.00 50.06 202 HIS A N 1
ATOM 1621 C CA . HIS A 1 202 ? -43.938 -1.309 19.640 1.00 50.06 202 HIS A CA 1
ATOM 1622 C C . HIS A 1 202 ? -43.613 -0.374 20.814 1.00 50.06 202 HIS A C 1
ATOM 1624 O O . HIS A 1 202 ? -44.510 0.001 21.567 1.00 50.06 202 HIS A O 1
ATOM 1630 N N . GLU A 1 203 ? -42.359 0.067 20.947 1.00 50.94 203 GLU A N 1
ATOM 1631 C CA . GLU A 1 203 ? -41.932 0.931 22.057 1.00 50.94 203 GLU A CA 1
ATOM 1632 C C . GLU A 1 203 ? -42.358 2.401 21.871 1.00 50.94 203 GLU A C 1
ATOM 1634 O O . GLU A 1 203 ? -42.514 3.140 22.843 1.00 50.94 203 GLU A O 1
ATOM 1639 N N . LYS A 1 204 ? -42.607 2.841 20.627 1.00 50.94 204 LYS A N 1
ATOM 1640 C CA . LYS A 1 204 ? -43.078 4.209 20.332 1.00 50.94 204 LYS A CA 1
ATOM 1641 C C . LYS A 1 204 ? -44.599 4.369 20.352 1.00 50.94 204 LYS A C 1
ATOM 1643 O O . LYS A 1 204 ? -45.073 5.503 20.387 1.00 50.94 204 LYS A O 1
ATOM 1648 N N . THR A 1 205 ? -45.360 3.275 20.332 1.00 51.19 205 THR A N 1
ATOM 1649 C CA . THR A 1 205 ? -46.831 3.318 20.281 1.00 51.19 205 THR A CA 1
ATOM 1650 C C . THR A 1 205 ? -47.508 3.275 21.644 1.00 51.19 205 THR A C 1
ATOM 1652 O O . THR A 1 205 ? -48.696 3.580 21.723 1.00 51.19 205 THR A O 1
ATOM 1655 N N . GLU A 1 206 ? -46.796 2.952 22.727 1.00 46.16 206 GLU A N 1
ATOM 1656 C CA . GLU A 1 206 ? -47.381 3.053 24.063 1.00 46.16 206 GLU A CA 1
ATOM 1657 C C . GLU A 1 206 ? -47.188 4.462 24.647 1.00 46.16 206 GLU A C 1
ATOM 1659 O O . GLU A 1 206 ? -46.060 4.870 24.949 1.00 46.16 206 GLU A O 1
ATOM 1664 N N . PRO A 1 207 ? -48.267 5.238 24.866 1.00 49.06 207 PRO A N 1
ATOM 1665 C CA . PRO A 1 207 ? -48.157 6.458 25.644 1.00 49.06 207 PRO A CA 1
ATOM 1666 C C . PRO A 1 207 ? -47.690 6.075 27.049 1.00 49.06 207 PRO A C 1
ATOM 1668 O O . PRO A 1 207 ? -48.369 5.323 27.749 1.00 49.06 207 PRO A O 1
ATOM 1671 N N . LYS A 1 208 ? -46.538 6.612 27.476 1.00 53.62 208 LYS A N 1
ATOM 1672 C CA . LYS A 1 208 ? -46.044 6.491 28.856 1.00 53.62 208 LYS A CA 1
ATOM 1673 C C . LYS A 1 208 ? -47.174 6.861 29.816 1.00 53.62 208 LYS A C 1
ATOM 1675 O O . LYS A 1 208 ? -47.441 8.043 30.045 1.00 53.62 208 LYS A O 1
ATOM 1680 N N . ARG A 1 209 ? -47.839 5.854 30.392 1.00 54.28 209 ARG A N 1
ATOM 1681 C CA . ARG A 1 209 ? -48.830 6.047 31.452 1.00 54.28 209 ARG A CA 1
ATOM 1682 C C . ARG A 1 209 ? -48.116 6.753 32.599 1.00 54.28 209 ARG A C 1
ATOM 1684 O O . ARG A 1 209 ? -47.320 6.148 33.315 1.00 54.28 209 ARG A O 1
ATOM 1691 N N . LYS A 1 210 ? -48.386 8.053 32.759 1.00 47.50 210 LYS A N 1
ATOM 1692 C CA . LYS A 1 210 ? -48.003 8.828 33.941 1.00 47.50 210 LYS A CA 1
ATOM 1693 C C . LYS A 1 210 ? -48.536 8.081 35.162 1.00 47.50 210 LYS A C 1
ATOM 1695 O O . LYS A 1 210 ? -49.731 8.133 35.446 1.00 47.50 210 LYS A O 1
ATOM 1700 N N . ARG A 1 211 ? -47.658 7.381 35.885 1.00 51.16 211 ARG A N 1
ATOM 1701 C CA . ARG A 1 211 ? -47.951 6.900 37.236 1.00 51.16 211 ARG A CA 1
ATOM 1702 C C . ARG A 1 211 ? -48.231 8.132 38.094 1.00 51.16 211 ARG A C 1
ATOM 1704 O O . ARG A 1 211 ? -47.307 8.834 38.500 1.00 51.16 211 ARG A O 1
ATOM 1711 N N . ARG A 1 212 ? -49.514 8.417 38.330 1.00 50.28 212 ARG A N 1
ATOM 1712 C CA . ARG A 1 212 ? -49.950 9.314 39.401 1.00 50.28 212 ARG A CA 1
ATOM 1713 C C . ARG A 1 212 ? -49.438 8.716 40.710 1.00 50.28 212 ARG A C 1
ATOM 1715 O O . ARG A 1 212 ? -49.858 7.630 41.092 1.00 50.28 212 ARG A O 1
ATOM 1722 N N . ARG A 1 213 ? -48.511 9.411 41.367 1.00 48.94 213 ARG A N 1
ATOM 1723 C CA . ARG A 1 213 ? -48.239 9.203 42.789 1.00 48.94 213 ARG A CA 1
ATOM 1724 C C . ARG A 1 213 ? -49.459 9.726 43.545 1.00 48.94 213 ARG A C 1
ATOM 1726 O O . ARG A 1 213 ? -49.705 10.928 43.528 1.00 48.94 213 ARG A O 1
ATOM 1733 N N . SER A 1 214 ? -50.244 8.833 44.135 1.00 43.28 214 SER A N 1
ATOM 1734 C CA . SER A 1 214 ? -51.194 9.191 45.185 1.00 43.28 214 SER A CA 1
ATOM 1735 C C . SER A 1 214 ? -50.403 9.408 46.471 1.00 43.28 214 SER A C 1
ATOM 1737 O O . SER A 1 214 ? -49.683 8.512 46.908 1.00 43.28 214 SER A O 1
ATOM 1739 N N . ALA A 1 215 ? -50.501 10.615 47.018 1.00 47.47 215 ALA A N 1
ATOM 1740 C CA . ALA A 1 215 ? -50.104 10.914 48.382 1.00 47.47 215 ALA A CA 1
ATOM 1741 C C . ALA A 1 215 ? -51.243 10.496 49.321 1.00 47.47 215 ALA A C 1
ATOM 1743 O O . ALA A 1 215 ? -52.381 10.911 49.095 1.00 47.47 215 ALA A O 1
ATOM 1744 N N . ALA A 1 216 ? -50.918 9.677 50.317 1.00 47.69 216 ALA A N 1
ATOM 1745 C CA . ALA A 1 216 ? -51.526 9.596 51.643 1.00 47.69 216 ALA A CA 1
ATOM 1746 C C . ALA A 1 216 ? -50.610 8.718 52.502 1.00 47.69 216 ALA A C 1
ATOM 1748 O O . ALA A 1 216 ? -50.263 7.616 52.015 1.00 47.69 216 ALA A O 1
#